Protein AF-A0A7Y5E5P9-F1 (afdb_monomer)

Secondary structure (DSSP, 8-state):
--------PPP-GGGSSSPPPPPSSEEEEEEEEEEE-HHHHHHHHH-B---STT--EEEEEETTEEEEEETTT--EEEEEEEEE-TTS-EEEEEEEEE--TTT-----HHHHHHHHHHHHIIIIIS-------HHHHHHHHHHSTTBTTSHHHHHHHHHHHHHHHHHHHHTTTS-STTPPPHHHHHHHHHHHHHHHTT--TT-B--GGGSSIIIIIHHHHHHTT--TTTSTT--HHHHHHHHHHHHHHHHHHHHHTTTTTT-HHHHHHHHHHHHHHHHHHHTSHHHHH-TT--HHHHT-

Solvent-accessible surface area (backbone atoms only — not comparable to full-atom values): 16703 Å² total; per-residue (Å²): 134,81,86,72,81,73,77,78,75,54,35,49,84,83,79,58,70,73,71,44,73,76,52,92,45,48,46,80,43,80,43,78,80,44,80,44,56,69,67,39,49,57,36,38,49,30,28,35,81,58,89,53,85,88,42,56,47,31,29,29,38,61,94,50,34,39,39,38,21,33,53,89,72,13,44,36,44,39,40,34,38,44,46,75,44,99,85,66,42,36,37,37,48,34,33,44,32,39,50,39,71,94,79,34,84,66,86,52,69,72,58,50,51,55,50,51,52,52,49,42,49,56,62,22,50,47,86,72,71,75,89,65,54,75,63,55,55,50,50,56,49,67,69,39,72,53,18,46,78,38,68,68,45,41,46,57,66,45,42,67,39,53,49,37,48,45,32,42,60,48,32,80,80,53,97,39,88,71,48,53,54,72,63,58,40,50,53,34,42,51,54,45,28,34,46,60,55,53,70,32,90,80,47,35,62,49,77,75,46,44,33,48,87,41,45,35,50,49,45,32,59,34,53,65,50,62,63,82,80,51,69,86,53,54,47,57,58,51,43,41,54,41,52,52,45,51,53,49,51,55,53,50,46,50,75,72,49,77,27,73,89,39,68,68,43,48,52,53,51,53,50,54,54,46,54,50,51,38,31,50,76,58,48,54,31,61,75,79,42,69,84,61,26,53,65,66,74,70,106

Foldseek 3Di:
DDPDPPPLAADDPVLAPQADDADPQKDKDWADKDWDDPVLVVLLQSFADDDDPVPQWGWHDDDQWIWTAGRPNNHTAKIWGWDQDPVRIIITTMIIGHDDCVRDVDDDRVVVSVVVVVCSCPGRRDPPPPDDDPVRVVVVLVPDQLRLLDLVSLLVLCVQLLVLLLLQLCCVVDPSPSHDDPVSNLVSLQSVLCALCVNDPRHRYDPPCSFCVHLLVLLCVQLVNDCVVCVPPGSSVSSSVSSVSLSVLLNVLVVVCVQVSDSVSSVVSSVQSSSVSSCSSSVVCCVPPVPHHSVNSSD

Nearest PDB structures (foldseek):
  4fpw-assembly3_B  TM=3.978E-01  e=7.367E-01  Micromonospora echinospora
  8h3j-assembly1_A  TM=3.975E-01  e=1.331E+00  Halostachys caspica
  4fpw-assembly3_A  TM=3.534E-01  e=1.622E+00  Micromonospora echinospora
  8xv2-assembly1_A  TM=1.792E-01  e=8.671E+00  Escherichia coli

pLDDT: mean 88.3, std 13.0, range [30.92, 98.56]

Sequence (299 aa):
MTQENLELKAATPRDWHDLLEMPAKSVHIDLEPHFYDPEDVVRMKRGFIPKEMEQKWFIYCTDEYIYFHRSWTGNLIYKVYIYEGDDGEWVLTSADVNRDPEQYGGTDNAEDERIIFELIDYYLVQDHAEYQSGLETSLELALKPNYLGNPEVVSNALMPFFEAVYKKLQANFDDGSMAVTSKQVNDEIHQICEIFRGSHPGYNPVGSWNSEKELGQVIIKCFNLDPDYYADENMYCILSEGFAGVALAAKQSIGSGKTHGNIESIQQLLLQIHQFTTSVLLGTHTVTHPKITLKSLLA

Mean predicted aligned error: 14.22 Å

Structure (mmCIF, N/CA/C/O backbone):
data_AF-A0A7Y5E5P9-F1
#
_entry.id   AF-A0A7Y5E5P9-F1
#
loop_
_atom_site.group_PDB
_atom_site.id
_atom_site.type_symbol
_atom_site.label_atom_id
_atom_site.label_alt_id
_atom_site.label_comp_id
_atom_site.label_asym_id
_atom_site.label_entity_id
_atom_site.label_seq_id
_atom_site.pdbx_PDB_ins_code
_atom_site.Cartn_x
_atom_site.Cartn_y
_atom_site.Cartn_z
_atom_site.occupancy
_atom_site.B_iso_or_equiv
_atom_site.auth_seq_id
_atom_site.auth_comp_id
_atom_site.auth_asym_id
_atom_site.auth_atom_id
_atom_site.pdbx_PDB_model_num
ATOM 1 N N . MET A 1 1 ? 31.436 14.198 9.558 1.00 33.19 1 MET A N 1
ATOM 2 C CA . MET A 1 1 ? 31.755 13.119 8.606 1.00 33.19 1 MET A CA 1
ATOM 3 C C . MET A 1 1 ? 31.246 13.593 7.270 1.00 33.19 1 MET A C 1
ATOM 5 O O . MET A 1 1 ? 30.063 13.869 7.144 1.00 33.19 1 MET A O 1
ATOM 9 N N . THR A 1 2 ? 32.189 13.910 6.397 1.00 30.92 2 THR A N 1
ATOM 10 C CA . THR A 1 2 ? 32.010 14.581 5.111 1.00 30.92 2 THR A CA 1
ATOM 11 C C . THR A 1 2 ? 31.129 13.744 4.19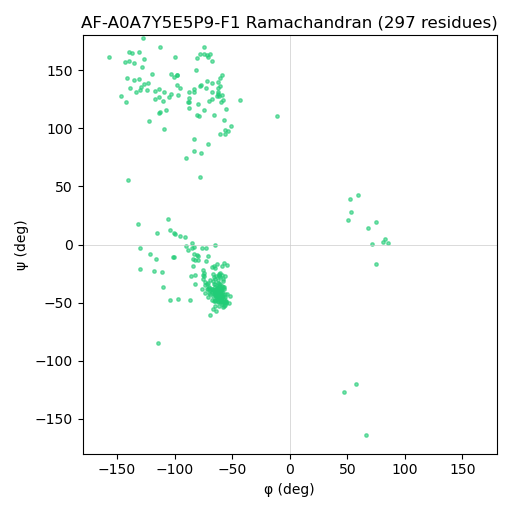3 1.00 30.92 2 THR A C 1
ATOM 13 O O . THR A 1 2 ? 31.407 12.565 4.008 1.00 30.92 2 THR A O 1
ATOM 16 N N . GLN A 1 3 ? 30.081 14.370 3.646 1.00 32.72 3 GLN A N 1
ATOM 17 C CA . GLN A 1 3 ? 29.411 13.926 2.426 1.00 32.72 3 GLN A CA 1
ATOM 18 C C . GLN A 1 3 ? 30.480 13.844 1.341 1.00 32.72 3 GLN A C 1
ATOM 20 O O . GLN A 1 3 ? 30.921 14.854 0.795 1.00 32.72 3 GLN A O 1
ATOM 25 N N . GLU A 1 4 ? 30.971 12.636 1.120 1.00 36.28 4 GLU A N 1
ATOM 26 C CA . GLU A 1 4 ? 31.715 12.296 -0.073 1.00 36.28 4 GLU A CA 1
ATOM 27 C C . GLU A 1 4 ? 30.704 12.422 -1.215 1.00 36.28 4 GLU A C 1
ATOM 29 O O . GLU A 1 4 ? 29.712 11.696 -1.256 1.00 36.28 4 GLU A O 1
ATOM 34 N N . ASN A 1 5 ? 30.893 13.428 -2.073 1.00 33.97 5 ASN A N 1
ATOM 35 C CA . ASN A 1 5 ? 30.280 13.458 -3.393 1.00 33.97 5 ASN A CA 1
ATOM 36 C C . ASN A 1 5 ? 30.655 12.133 -4.066 1.00 33.97 5 ASN A C 1
ATOM 38 O O . ASN A 1 5 ? 31.759 12.007 -4.596 1.00 33.97 5 ASN A O 1
ATOM 42 N N . LEU A 1 6 ? 29.762 11.142 -4.023 1.00 37.31 6 LEU A N 1
ATOM 43 C CA . LEU A 1 6 ? 29.748 10.103 -5.037 1.00 37.31 6 LEU A CA 1
ATOM 44 C C . LEU A 1 6 ? 29.484 10.839 -6.349 1.00 37.31 6 LEU A C 1
ATOM 46 O O . LEU A 1 6 ? 28.345 11.155 -6.687 1.00 37.31 6 LEU A O 1
ATOM 50 N N . GLU A 1 7 ? 30.548 11.167 -7.076 1.00 37.69 7 GLU A N 1
ATOM 51 C CA . GLU A 1 7 ? 30.453 11.331 -8.518 1.00 37.69 7 GLU A CA 1
ATOM 52 C C . GLU A 1 7 ? 29.890 10.008 -9.052 1.00 37.69 7 GLU A C 1
ATOM 54 O O . GLU A 1 7 ? 30.604 9.015 -9.191 1.00 37.69 7 GLU A O 1
ATOM 59 N N . LEU A 1 8 ? 28.568 9.959 -9.233 1.00 53.69 8 LEU A N 1
ATOM 60 C CA . LEU A 1 8 ? 27.859 8.818 -9.796 1.00 53.69 8 LEU A CA 1
ATOM 61 C C . LEU A 1 8 ? 28.455 8.540 -11.183 1.00 53.69 8 LEU A C 1
ATOM 63 O O . LEU A 1 8 ? 28.285 9.317 -12.122 1.00 53.69 8 LEU A O 1
ATOM 67 N N . LYS A 1 9 ? 29.226 7.454 -11.272 1.00 71.44 9 LYS A N 1
ATOM 68 C CA . LYS A 1 9 ? 29.970 7.032 -12.461 1.00 71.44 9 LYS A CA 1
ATOM 69 C C . LYS A 1 9 ? 28.999 6.730 -13.610 1.00 71.44 9 LYS A C 1
ATOM 71 O O . LYS A 1 9 ? 28.072 5.947 -13.430 1.00 71.44 9 LYS A O 1
ATOM 76 N N . ALA A 1 10 ? 29.246 7.300 -14.790 1.00 85.75 10 ALA A N 1
ATOM 77 C CA . ALA A 1 10 ? 28.507 6.959 -16.005 1.00 85.75 10 ALA A CA 1
ATOM 78 C C . ALA A 1 10 ? 28.714 5.485 -16.394 1.00 85.75 10 ALA A C 1
ATOM 80 O O . ALA A 1 10 ? 29.832 4.966 -16.296 1.00 85.75 10 ALA A O 1
ATOM 81 N N . ALA A 1 11 ? 27.648 4.828 -16.850 1.00 90.94 11 ALA A N 1
ATOM 82 C CA . ALA A 1 11 ? 27.692 3.477 -17.383 1.00 90.94 11 ALA A CA 1
ATOM 83 C C . ALA A 1 11 ? 28.578 3.426 -18.633 1.00 90.94 11 ALA A C 1
ATOM 85 O O . ALA A 1 11 ? 28.488 4.266 -19.528 1.00 90.94 11 ALA A O 1
ATOM 86 N N . THR A 1 12 ? 29.430 2.412 -18.701 1.00 92.56 12 THR A N 1
ATOM 87 C CA . THR A 1 12 ? 30.338 2.158 -19.819 1.00 92.56 12 THR A CA 1
ATOM 88 C C . THR A 1 12 ? 30.157 0.726 -20.318 1.00 92.56 12 THR A C 1
ATOM 90 O O . THR A 1 12 ? 29.744 -0.135 -19.541 1.00 92.56 12 THR A O 1
ATOM 93 N N . PRO A 1 13 ? 30.571 0.398 -21.557 1.00 92.12 13 PRO A N 1
ATOM 94 C CA . PRO A 1 13 ? 30.524 -0.977 -22.066 1.00 92.12 13 PRO A CA 1
ATOM 95 C C . PRO A 1 13 ? 31.232 -2.019 -21.184 1.00 92.12 13 PRO A C 1
ATOM 97 O O . PRO A 1 13 ? 31.024 -3.212 -21.348 1.00 92.12 13 PRO A O 1
ATOM 100 N N . ARG A 1 14 ? 32.111 -1.587 -20.269 1.00 92.19 14 ARG A N 1
ATOM 101 C CA . ARG A 1 14 ? 32.844 -2.470 -19.350 1.00 92.19 14 ARG A CA 1
ATOM 102 C C . ARG A 1 14 ? 32.053 -2.838 -18.099 1.00 92.19 14 ARG A C 1
ATOM 104 O O . ARG A 1 14 ? 32.493 -3.711 -17.359 1.00 92.19 14 ARG A O 1
ATOM 111 N N . ASP A 1 15 ? 30.945 -2.151 -17.839 1.00 92.12 15 ASP A N 1
ATOM 112 C CA . ASP A 1 15 ? 30.116 -2.376 -16.657 1.00 92.12 15 ASP A CA 1
ATOM 113 C C . ASP A 1 15 ? 29.094 -3.510 -16.868 1.00 92.12 15 ASP A C 1
ATOM 115 O O . ASP A 1 15 ? 28.393 -3.876 -15.928 1.00 92.12 15 ASP A O 1
ATOM 119 N N . TRP A 1 16 ? 29.034 -4.104 -18.068 1.00 94.50 16 TRP A N 1
ATOM 120 C CA . TRP A 1 16 ? 28.181 -5.251 -18.378 1.00 94.50 16 TRP A CA 1
ATOM 121 C C . TRP A 1 16 ? 28.929 -6.327 -19.174 1.00 94.50 16 TRP A C 1
ATOM 123 O O . TRP A 1 16 ? 29.932 -6.050 -19.831 1.00 94.50 16 TRP A O 1
ATOM 133 N N . HIS A 1 17 ? 28.464 -7.573 -19.091 1.00 91.06 17 HIS A N 1
ATOM 134 C CA . HIS A 1 17 ? 29.092 -8.726 -19.741 1.00 91.06 17 HIS A CA 1
ATOM 135 C C . HIS A 1 17 ? 28.386 -9.100 -21.055 1.00 91.06 17 HIS A C 1
ATOM 137 O O . HIS A 1 17 ? 27.246 -8.709 -21.296 1.00 91.06 17 HIS A O 1
ATOM 143 N N . ASP A 1 18 ? 29.085 -9.866 -21.900 1.00 93.75 18 ASP A N 1
ATOM 144 C CA . ASP A 1 18 ? 28.559 -10.513 -23.115 1.00 93.75 18 ASP A CA 1
ATOM 145 C C . ASP A 1 18 ? 27.842 -9.589 -24.116 1.00 93.75 18 ASP A C 1
ATOM 147 O O . ASP A 1 18 ? 26.974 -10.028 -24.867 1.00 93.75 18 ASP A O 1
ATOM 151 N N . LEU A 1 19 ? 28.208 -8.305 -24.154 1.00 96.25 19 LEU A N 1
ATOM 152 C CA . LEU A 1 19 ? 27.626 -7.344 -25.090 1.00 96.25 19 LEU A CA 1
ATOM 153 C C . LEU A 1 19 ? 27.933 -7.735 -26.539 1.00 96.25 19 LEU A C 1
ATOM 155 O O . LEU A 1 19 ? 29.091 -7.929 -26.913 1.00 96.25 19 LEU A O 1
ATOM 159 N N . LEU A 1 20 ? 26.884 -7.812 -27.357 1.00 96.38 20 LEU A N 1
ATOM 160 C CA . LEU A 1 20 ? 26.977 -8.104 -28.782 1.00 96.38 20 LEU A CA 1
ATOM 161 C C . LEU A 1 20 ? 26.867 -6.823 -29.605 1.00 96.38 20 LEU A C 1
ATOM 163 O O . LEU A 1 20 ? 26.102 -5.920 -29.275 1.00 96.38 20 LEU A O 1
ATOM 167 N N . GLU A 1 21 ? 27.602 -6.767 -30.709 1.00 96.25 21 GLU A N 1
ATOM 168 C CA . GLU A 1 21 ? 27.484 -5.677 -31.675 1.00 96.25 21 GLU A CA 1
ATOM 169 C C . GLU A 1 21 ? 26.140 -5.722 -32.418 1.00 96.25 21 GLU A C 1
ATOM 171 O O . GLU A 1 21 ? 25.442 -6.740 -32.435 1.00 96.25 21 GLU A O 1
ATOM 176 N N . MET A 1 22 ? 25.787 -4.607 -33.065 1.00 97.00 22 MET A N 1
ATOM 177 C CA . MET A 1 22 ? 24.606 -4.537 -33.927 1.00 97.00 22 MET A CA 1
ATOM 178 C C . MET A 1 22 ? 24.732 -5.600 -35.032 1.00 97.00 22 MET A C 1
ATOM 180 O O . MET A 1 22 ? 25.734 -5.595 -35.756 1.00 97.00 22 MET A O 1
ATOM 184 N N . PRO A 1 23 ? 23.758 -6.513 -35.200 1.00 96.38 23 PRO A N 1
ATOM 185 C CA . PRO A 1 23 ? 23.856 -7.538 -36.227 1.00 96.38 23 PRO A CA 1
ATOM 186 C C . PRO A 1 23 ? 23.784 -6.936 -37.633 1.00 96.38 23 PRO A C 1
ATOM 188 O O . PRO A 1 23 ? 23.198 -5.878 -37.861 1.00 96.38 23 PRO A O 1
ATOM 191 N N . ALA A 1 24 ? 24.306 -7.677 -38.615 1.00 95.69 24 ALA A N 1
ATOM 192 C CA . ALA A 1 24 ? 24.191 -7.312 -40.030 1.00 95.69 24 ALA A CA 1
ATOM 193 C C . ALA A 1 24 ? 22.729 -7.253 -40.515 1.00 95.69 24 ALA A C 1
ATOM 195 O O . ALA A 1 24 ? 22.417 -6.546 -41.470 1.00 95.69 24 ALA A O 1
ATOM 196 N N . LYS A 1 25 ? 21.831 -8.005 -39.865 1.00 96.31 25 LYS A N 1
ATOM 197 C CA . LYS A 1 25 ? 20.382 -7.867 -40.031 1.00 96.31 25 LYS A CA 1
ATOM 198 C C . LYS A 1 25 ? 19.897 -6.733 -39.129 1.00 96.31 25 LYS A C 1
ATOM 200 O O . LYS A 1 25 ? 19.398 -6.979 -38.036 1.00 96.31 25 LYS A O 1
ATOM 205 N N . SER A 1 26 ? 20.061 -5.504 -39.583 1.00 96.75 26 SER A N 1
ATOM 206 C CA . SER A 1 26 ? 19.559 -4.305 -38.918 1.00 96.75 26 SER A CA 1
ATOM 207 C C . SER A 1 26 ? 18.946 -3.362 -39.946 1.00 96.75 26 SER A C 1
ATOM 209 O O . SER A 1 26 ? 19.116 -3.537 -41.157 1.00 96.75 26 SER A O 1
ATOM 211 N N . VAL A 1 27 ? 18.173 -2.394 -39.468 1.00 97.56 27 VAL A N 1
ATOM 212 C CA . VAL A 1 27 ? 17.602 -1.336 -40.299 1.00 97.56 27 VAL A CA 1
ATOM 213 C C . VAL A 1 27 ? 17.866 0.011 -39.649 1.00 97.56 27 VAL A C 1
ATOM 215 O O . VAL A 1 27 ? 17.805 0.130 -38.430 1.00 97.56 27 VAL A O 1
ATOM 218 N N . HIS A 1 28 ? 18.147 1.011 -40.473 1.00 97.69 28 HIS A N 1
ATOM 219 C CA . HIS A 1 28 ? 18.197 2.398 -40.043 1.00 97.69 28 HIS A CA 1
ATOM 220 C C . HIS A 1 28 ? 16.797 3.001 -40.149 1.00 97.69 28 HIS A C 1
ATOM 222 O O . HIS A 1 28 ? 16.142 2.837 -41.185 1.00 97.69 28 HIS A O 1
ATOM 228 N N . ILE A 1 29 ? 16.342 3.673 -39.097 1.00 97.06 29 ILE A N 1
ATOM 229 C CA . ILE A 1 29 ? 15.071 4.397 -39.083 1.00 97.06 29 ILE A CA 1
ATOM 230 C C . ILE A 1 29 ? 15.318 5.859 -38.727 1.00 97.06 29 ILE A C 1
ATOM 232 O O . ILE A 1 29 ? 16.117 6.161 -37.839 1.00 97.06 29 ILE A O 1
ATOM 236 N N . ASP A 1 30 ? 14.614 6.746 -39.422 1.00 95.69 30 ASP A N 1
ATOM 237 C CA . ASP A 1 30 ? 14.503 8.147 -39.035 1.00 95.69 30 ASP A CA 1
ATOM 238 C C . ASP A 1 30 ? 13.500 8.246 -37.880 1.00 95.69 30 ASP A C 1
ATOM 240 O O . ASP A 1 30 ? 12.462 7.582 -37.912 1.00 95.69 30 ASP A O 1
ATOM 244 N N . LEU A 1 31 ? 13.822 9.053 -36.872 1.00 92.38 31 LEU A N 1
ATOM 245 C CA . LEU A 1 31 ? 12.930 9.347 -35.752 1.00 92.38 31 LEU A CA 1
ATOM 246 C C . LEU A 1 31 ? 12.327 10.738 -35.946 1.00 92.38 31 LEU A C 1
ATOM 248 O O . LEU A 1 31 ? 12.995 11.646 -36.457 1.00 92.38 31 LEU A O 1
ATOM 252 N N . GLU A 1 32 ? 11.088 10.935 -35.505 1.00 88.81 32 GLU A N 1
ATOM 253 C CA . GLU A 1 32 ? 10.563 12.279 -35.322 1.00 88.81 32 GLU A CA 1
ATOM 254 C C . GLU A 1 32 ? 11.463 13.031 -34.324 1.00 88.81 32 GLU A C 1
ATOM 256 O O . GLU A 1 32 ? 11.754 12.505 -33.245 1.00 88.81 32 GLU A O 1
ATOM 261 N N . PRO A 1 33 ? 11.935 14.248 -34.665 1.00 82.50 33 PRO A N 1
ATOM 262 C CA . PRO A 1 33 ? 12.811 15.005 -33.784 1.00 82.50 33 PRO A CA 1
ATOM 263 C C . PRO A 1 33 ? 12.184 15.193 -32.403 1.00 82.50 33 PRO A C 1
ATOM 265 O O . PRO A 1 33 ? 11.153 15.854 -32.261 1.00 82.50 33 PRO A O 1
ATOM 268 N N . HIS A 1 34 ? 12.836 14.627 -31.391 1.00 83.38 34 HIS A N 1
ATOM 269 C CA . HIS A 1 34 ? 12.448 14.772 -29.995 1.00 83.38 34 HIS A CA 1
ATOM 270 C C . HIS A 1 34 ? 13.519 15.553 -29.246 1.00 83.38 34 HIS A C 1
ATOM 272 O O . HIS A 1 34 ? 14.713 15.276 -29.393 1.00 83.38 34 HIS A O 1
ATOM 278 N N . PHE A 1 35 ? 13.076 16.529 -28.459 1.00 83.38 35 PHE A N 1
ATOM 279 C CA . PHE A 1 35 ? 13.937 17.499 -27.795 1.00 83.38 35 PHE A CA 1
ATOM 280 C C . PHE A 1 35 ? 13.950 17.231 -26.296 1.00 83.38 35 PHE A C 1
ATOM 282 O O . PHE A 1 35 ? 12.890 17.112 -25.682 1.00 83.38 35 PHE A O 1
ATOM 289 N N . TYR A 1 36 ? 15.148 17.178 -25.722 1.00 83.00 36 TYR A N 1
ATOM 290 C CA . TYR A 1 36 ? 15.354 17.025 -24.285 1.00 83.00 36 TYR A CA 1
ATOM 291 C C . TYR A 1 36 ? 16.114 18.219 -23.722 1.00 83.00 36 TYR A C 1
ATOM 293 O O . TYR A 1 36 ? 16.973 18.804 -24.394 1.00 83.00 36 TYR A O 1
ATOM 301 N N . ASP A 1 37 ? 15.798 18.577 -22.479 1.00 79.88 37 ASP A N 1
ATOM 302 C CA . ASP A 1 37 ? 16.487 19.663 -21.799 1.00 79.88 37 ASP A CA 1
ATOM 303 C C . ASP A 1 37 ? 17.908 19.245 -21.350 1.00 79.88 37 ASP A C 1
ATOM 305 O O . ASP A 1 37 ? 18.256 18.057 -21.324 1.00 79.88 37 ASP A O 1
ATOM 309 N N . PRO A 1 38 ? 18.782 20.206 -21.001 1.00 76.81 38 PRO A N 1
ATOM 310 C CA . PRO A 1 38 ? 20.148 19.885 -20.596 1.00 76.81 38 PRO A CA 1
ATOM 311 C C . PRO A 1 38 ? 20.264 18.988 -19.351 1.00 76.81 38 PRO A C 1
ATOM 313 O O . PRO A 1 38 ? 21.264 18.277 -19.215 1.00 76.81 38 PRO A O 1
ATOM 316 N N . GLU A 1 39 ? 19.295 19.010 -18.429 1.00 79.25 39 GLU A N 1
ATOM 317 C CA . GLU A 1 39 ? 19.328 18.169 -17.225 1.00 79.25 39 GLU A CA 1
ATOM 318 C C . GLU A 1 39 ? 19.028 16.710 -17.568 1.00 79.25 39 GLU A C 1
ATOM 320 O O . GLU A 1 39 ? 19.723 15.805 -17.091 1.00 79.25 39 GLU A O 1
ATOM 325 N N . ASP A 1 40 ? 18.059 16.488 -18.448 1.00 83.06 40 ASP A N 1
ATOM 326 C CA . ASP A 1 40 ? 17.711 15.173 -18.972 1.00 83.06 40 ASP A CA 1
ATOM 327 C C . ASP A 1 40 ? 18.894 14.552 -19.715 1.00 83.06 40 ASP A C 1
ATOM 329 O O . ASP A 1 40 ? 19.234 13.391 -19.498 1.00 83.06 40 ASP A O 1
ATOM 333 N N . VAL A 1 41 ? 19.627 15.348 -20.493 1.00 80.25 41 VAL A N 1
ATOM 334 C CA . VAL A 1 41 ? 20.835 14.897 -21.203 1.00 80.25 41 VAL A CA 1
ATOM 335 C C . VAL A 1 41 ? 21.946 14.489 -20.240 1.00 80.25 41 VAL A C 1
ATOM 337 O O . VAL A 1 41 ? 22.652 13.503 -20.479 1.00 80.25 41 VAL A O 1
ATOM 340 N N . VAL A 1 42 ? 22.118 15.212 -19.128 1.00 82.25 42 VAL A N 1
ATOM 341 C CA . VAL A 1 42 ? 23.068 14.807 -18.082 1.00 82.25 42 VAL A CA 1
ATOM 342 C C . VAL A 1 42 ? 22.687 13.440 -17.520 1.00 82.25 42 VAL A C 1
ATOM 344 O O . VAL A 1 42 ? 23.581 12.623 -17.290 1.00 82.25 42 VAL A O 1
ATOM 347 N N . ARG A 1 43 ? 21.393 13.158 -17.326 1.00 83.75 43 ARG A N 1
ATOM 348 C CA . ARG A 1 43 ? 20.923 11.842 -16.871 1.00 83.75 43 ARG A CA 1
ATOM 349 C C . ARG A 1 43 ? 21.084 10.770 -17.957 1.00 83.75 43 ARG A C 1
ATOM 351 O O . ARG A 1 43 ? 21.635 9.713 -17.659 1.00 83.75 43 ARG A O 1
ATOM 358 N N . MET A 1 44 ? 20.783 11.065 -19.223 1.00 86.56 44 MET A N 1
ATOM 359 C CA . MET A 1 44 ? 21.037 10.156 -20.353 1.00 86.56 44 MET A CA 1
ATOM 360 C C . MET A 1 44 ? 22.500 9.744 -20.463 1.00 86.56 44 MET A C 1
ATOM 362 O O . MET A 1 44 ? 22.803 8.562 -20.639 1.00 86.56 44 MET A O 1
ATOM 366 N N . LYS A 1 45 ? 23.424 10.693 -20.279 1.00 87.44 45 LYS A N 1
ATOM 367 C CA . LYS A 1 45 ? 24.867 10.421 -20.292 1.00 87.44 45 LYS A CA 1
ATOM 368 C C . LYS A 1 45 ? 25.325 9.531 -19.132 1.00 87.44 45 LYS A C 1
ATOM 370 O O . LYS A 1 45 ? 26.396 8.937 -19.232 1.00 87.44 45 LYS A O 1
ATOM 375 N N . ARG A 1 46 ? 24.538 9.389 -18.056 1.00 88.12 46 ARG A N 1
ATOM 376 C CA . ARG A 1 46 ? 24.821 8.422 -16.978 1.00 88.12 46 ARG A CA 1
ATOM 377 C C . ARG A 1 46 ? 24.494 6.986 -17.388 1.00 88.12 46 ARG A C 1
ATOM 379 O O . ARG A 1 46 ? 25.132 6.077 -16.864 1.00 88.12 46 ARG A O 1
ATOM 386 N N . GLY A 1 47 ? 23.566 6.777 -18.322 1.00 91.00 47 GLY A N 1
ATOM 387 C CA . GLY A 1 47 ? 23.096 5.448 -18.715 1.00 91.00 47 GLY A CA 1
ATOM 388 C C . GLY A 1 47 ? 22.339 4.720 -17.597 1.00 91.00 47 GLY A C 1
ATOM 389 O O . GLY A 1 47 ? 21.928 5.316 -16.604 1.00 91.00 47 GLY A O 1
ATOM 390 N N . PHE A 1 48 ? 22.166 3.409 -17.753 1.00 91.88 48 PHE A N 1
ATOM 391 C CA . PHE A 1 48 ? 21.453 2.545 -16.817 1.00 91.88 48 PHE A CA 1
ATOM 392 C C . PHE A 1 48 ? 22.137 1.175 -16.694 1.00 91.88 48 PHE A C 1
ATOM 394 O O . PHE A 1 48 ? 22.286 0.448 -17.680 1.00 91.88 48 PHE A O 1
ATOM 401 N N . ILE A 1 49 ? 22.522 0.806 -15.467 1.00 91.56 49 ILE A N 1
ATOM 402 C CA . ILE A 1 49 ? 23.108 -0.501 -15.139 1.00 91.56 49 ILE A CA 1
ATOM 403 C C . ILE A 1 49 ? 22.068 -1.325 -14.368 1.00 91.56 49 ILE A C 1
ATOM 405 O O . ILE A 1 49 ? 21.706 -0.934 -13.254 1.00 91.56 49 ILE A O 1
ATOM 409 N N . PRO A 1 50 ? 21.595 -2.459 -14.910 1.00 89.12 50 PRO A N 1
ATOM 410 C CA . PRO A 1 50 ? 20.610 -3.280 -14.229 1.00 89.12 50 PRO A CA 1
ATOM 411 C C . PRO A 1 50 ? 21.226 -4.010 -13.021 1.00 89.12 50 PRO A C 1
ATOM 413 O O . PRO A 1 50 ? 22.355 -4.492 -13.065 1.00 89.12 50 PRO A O 1
ATOM 416 N N . LYS A 1 51 ? 20.468 -4.099 -11.927 1.00 82.25 51 LYS A N 1
ATOM 417 C CA . LYS A 1 51 ? 20.829 -4.722 -10.643 1.00 82.25 51 LYS A CA 1
ATOM 418 C C . LYS A 1 51 ? 20.052 -6.010 -10.357 1.00 82.25 51 LYS A C 1
ATOM 420 O O . LYS A 1 51 ? 20.526 -6.844 -9.592 1.00 82.25 51 LYS A O 1
ATOM 425 N N . GLU A 1 52 ? 18.875 -6.178 -10.958 1.00 78.75 52 GLU A N 1
ATOM 426 C CA . GLU A 1 52 ? 17.984 -7.326 -10.740 1.00 78.75 52 GLU A CA 1
ATOM 427 C C . GLU A 1 52 ? 17.516 -7.945 -12.061 1.00 78.75 52 GLU A C 1
ATOM 429 O O . GLU A 1 52 ? 17.661 -7.360 -13.137 1.00 78.75 52 GLU A O 1
ATOM 434 N N . MET A 1 53 ? 16.947 -9.152 -11.983 1.00 73.50 53 MET A N 1
ATOM 435 C CA . MET A 1 53 ? 16.544 -9.916 -13.164 1.00 73.50 53 MET A CA 1
ATOM 436 C C . MET A 1 53 ? 15.453 -9.182 -13.959 1.00 73.50 53 MET A C 1
ATOM 438 O O . MET A 1 53 ? 15.491 -9.150 -15.185 1.00 73.50 53 MET A O 1
ATOM 442 N N . GLU A 1 54 ? 14.519 -8.520 -13.290 1.00 80.00 54 GLU A N 1
ATOM 443 C CA . GLU A 1 54 ? 13.389 -7.803 -13.883 1.00 80.00 54 GLU A CA 1
ATOM 444 C C . GLU A 1 54 ? 13.829 -6.597 -14.732 1.00 80.00 54 GLU A C 1
ATOM 446 O O . GLU A 1 54 ? 13.090 -6.151 -15.619 1.00 80.00 54 GLU A O 1
ATOM 451 N N . GLN A 1 55 ? 15.047 -6.096 -14.507 1.00 84.75 55 GLN A N 1
ATOM 452 C CA . GLN A 1 55 ? 15.628 -4.983 -15.245 1.00 84.75 55 GLN A CA 1
ATOM 453 C C . GLN A 1 55 ? 16.241 -5.489 -16.552 1.00 84.75 55 GLN A C 1
ATOM 455 O O . GLN A 1 55 ? 17.393 -5.906 -16.661 1.00 84.75 55 GLN A O 1
ATOM 460 N N . LYS A 1 56 ? 15.397 -5.464 -17.577 1.00 92.62 56 LYS A N 1
ATOM 461 C CA . LYS A 1 56 ? 15.613 -6.070 -18.893 1.00 92.62 56 LYS A CA 1
ATOM 462 C C . LYS A 1 56 ? 16.663 -5.386 -19.776 1.00 92.62 56 LYS A C 1
ATOM 464 O O . LYS A 1 56 ? 16.998 -5.938 -20.827 1.00 92.62 56 LYS A O 1
ATOM 469 N N . TRP A 1 57 ? 17.136 -4.206 -19.388 1.00 95.12 57 TRP A N 1
ATOM 470 C CA . TRP A 1 57 ? 17.955 -3.335 -20.223 1.00 95.12 57 TRP A CA 1
ATOM 471 C C . TRP A 1 57 ? 19.247 -2.947 -19.522 1.00 95.12 57 TRP A C 1
ATOM 473 O O . TRP A 1 57 ? 19.239 -2.630 -18.339 1.00 95.12 57 TRP A O 1
ATOM 483 N N . PHE A 1 58 ? 20.338 -2.960 -20.275 1.00 95.62 58 PHE A N 1
ATOM 484 C CA . PHE A 1 58 ? 21.583 -2.279 -19.956 1.00 95.62 58 PHE A CA 1
ATOM 485 C C . PHE A 1 58 ? 21.772 -1.172 -20.989 1.00 95.62 58 PHE A C 1
ATOM 487 O O . PHE A 1 58 ? 21.679 -1.435 -22.192 1.00 95.62 58 PHE A O 1
ATOM 494 N N . ILE A 1 59 ? 21.977 0.058 -20.521 1.00 96.06 59 ILE A N 1
ATOM 495 C CA . ILE A 1 59 ? 22.011 1.244 -21.372 1.00 96.06 59 ILE A CA 1
ATOM 496 C C . ILE A 1 59 ? 23.260 2.051 -21.057 1.00 96.06 59 ILE A C 1
ATOM 498 O O . ILE A 1 59 ? 23.562 2.319 -19.896 1.00 96.06 59 ILE A O 1
ATOM 502 N N . TYR A 1 60 ? 23.981 2.473 -22.084 1.00 94.75 60 TYR A N 1
ATOM 503 C CA . TYR A 1 60 ? 25.114 3.375 -21.919 1.00 94.75 60 TYR A CA 1
ATOM 504 C C . TYR A 1 60 ? 25.182 4.374 -23.070 1.00 94.75 60 TYR A C 1
ATOM 506 O O . TYR A 1 60 ? 24.668 4.123 -24.161 1.00 94.75 60 TYR A O 1
ATOM 514 N N . CYS A 1 61 ? 25.841 5.502 -22.817 1.00 91.56 61 CYS A N 1
ATOM 515 C CA . CYS A 1 61 ? 26.064 6.553 -23.799 1.00 91.56 61 CYS A CA 1
ATOM 516 C C . CYS A 1 61 ? 27.568 6.704 -24.041 1.00 91.56 61 CYS A C 1
ATOM 518 O O . CYS A 1 61 ? 28.333 6.916 -23.099 1.00 91.56 61 CYS A O 1
ATOM 520 N N . THR A 1 62 ? 28.003 6.606 -25.296 1.00 87.69 62 THR A N 1
ATOM 521 C CA . THR A 1 62 ? 29.390 6.884 -25.703 1.00 87.69 62 THR A CA 1
ATOM 522 C C . THR A 1 62 ? 29.374 7.648 -27.014 1.00 87.69 62 THR A C 1
ATOM 524 O O . THR A 1 62 ? 28.674 7.243 -27.945 1.00 87.69 62 THR A O 1
ATOM 527 N N . ASP A 1 63 ? 30.184 8.701 -27.098 1.00 82.75 63 ASP A N 1
ATOM 528 C CA . ASP A 1 63 ? 30.227 9.613 -28.242 1.00 82.75 63 ASP A CA 1
ATOM 529 C C . ASP A 1 63 ? 28.840 10.234 -28.508 1.00 82.75 63 ASP A C 1
ATOM 531 O O . ASP A 1 63 ? 28.279 10.880 -27.624 1.00 82.75 63 ASP A O 1
ATOM 535 N N . GLU A 1 64 ? 28.285 10.015 -29.699 1.00 88.81 64 GLU A N 1
ATOM 536 C CA . GLU A 1 64 ? 27.001 10.552 -30.177 1.00 88.81 64 GLU A CA 1
ATOM 537 C C . GLU A 1 64 ? 25.899 9.473 -30.201 1.00 88.81 64 GLU A C 1
ATOM 539 O O . GLU A 1 64 ? 24.935 9.565 -30.958 1.00 88.81 64 GLU A O 1
ATOM 544 N N . TYR A 1 65 ? 26.055 8.398 -29.414 1.00 93.38 65 TYR A N 1
ATOM 545 C CA . TYR A 1 65 ? 25.130 7.265 -29.437 1.00 93.38 65 TYR A CA 1
ATOM 546 C C . TYR A 1 65 ? 24.735 6.762 -28.050 1.00 93.38 65 TYR A C 1
ATOM 548 O O . TYR A 1 65 ? 25.574 6.610 -27.155 1.00 93.38 65 TYR A O 1
ATOM 556 N N . ILE A 1 66 ? 23.460 6.390 -27.935 1.00 95.31 66 ILE A N 1
ATOM 557 C CA . ILE A 1 66 ? 22.890 5.651 -26.808 1.00 95.31 66 ILE A CA 1
ATOM 558 C C . ILE A 1 66 ? 22.654 4.202 -27.246 1.00 95.31 66 ILE A C 1
ATOM 560 O O . ILE A 1 66 ? 22.009 3.941 -28.262 1.00 95.31 66 ILE A O 1
ATOM 564 N N . TYR A 1 67 ? 23.177 3.252 -26.477 1.00 97.50 67 TYR A N 1
ATOM 565 C CA . TYR A 1 67 ? 23.139 1.825 -26.790 1.00 97.50 67 TYR A CA 1
ATOM 566 C C . TYR A 1 67 ? 22.194 1.101 -25.839 1.00 97.50 67 TYR A C 1
ATOM 568 O O . TYR A 1 67 ? 22.398 1.143 -24.629 1.00 97.50 67 TYR A O 1
ATOM 576 N N . PHE A 1 68 ? 21.199 0.397 -26.378 1.00 97.75 68 PHE A N 1
ATOM 577 C CA . PHE A 1 68 ? 20.209 -0.359 -25.611 1.00 97.75 68 PHE A CA 1
ATOM 578 C C . PHE A 1 68 ? 20.434 -1.858 -25.786 1.00 97.75 68 PHE A C 1
ATOM 580 O O . PHE A 1 68 ? 19.999 -2.464 -26.772 1.00 97.75 68 PHE A O 1
ATOM 587 N N . HIS A 1 69 ? 21.085 -2.472 -24.801 1.00 97.75 69 HIS A N 1
ATOM 588 C CA . HIS A 1 69 ? 21.297 -3.913 -24.762 1.00 97.75 69 HIS A CA 1
ATOM 589 C C . HIS A 1 69 ? 20.265 -4.612 -23.887 1.00 97.75 69 HIS A C 1
ATOM 591 O O . HIS A 1 69 ? 19.864 -4.116 -22.834 1.00 97.75 69 HIS A O 1
ATOM 597 N N . ARG A 1 70 ? 19.887 -5.829 -24.272 1.00 95.56 70 ARG A N 1
ATOM 598 C CA . ARG A 1 70 ? 19.178 -6.744 -23.372 1.00 95.56 70 ARG A CA 1
ATOM 599 C C . ARG A 1 70 ? 20.131 -7.221 -22.288 1.00 95.56 70 ARG A C 1
ATOM 601 O O . ARG A 1 70 ? 21.150 -7.831 -22.596 1.00 95.56 70 ARG A O 1
ATOM 608 N N . SER A 1 71 ? 19.767 -7.013 -21.027 1.00 92.81 71 SER A N 1
ATOM 609 C CA . SER A 1 71 ? 20.637 -7.331 -19.886 1.00 92.81 71 SER A CA 1
ATOM 610 C C . SER A 1 71 ? 21.005 -8.817 -19.808 1.00 92.81 71 SER A C 1
ATOM 612 O O . SER A 1 71 ? 22.120 -9.160 -19.433 1.00 92.81 71 SER A O 1
ATOM 614 N N . TRP A 1 72 ? 20.095 -9.709 -20.208 1.00 90.50 72 TRP A N 1
ATOM 615 C CA . TRP A 1 72 ? 20.293 -11.158 -20.083 1.00 90.50 72 TRP A CA 1
ATOM 616 C C . TRP A 1 72 ? 21.047 -11.812 -21.243 1.00 90.50 72 TRP A C 1
ATOM 618 O O . TRP A 1 72 ? 21.638 -12.869 -21.050 1.00 90.50 72 TRP A O 1
ATOM 628 N N . THR A 1 73 ? 20.981 -11.246 -22.450 1.00 93.44 73 THR A N 1
ATOM 629 C CA . THR A 1 73 ? 21.579 -11.854 -23.654 1.00 93.44 73 THR A CA 1
ATOM 630 C C . THR A 1 73 ? 22.692 -11.016 -24.264 1.00 93.44 73 THR A C 1
ATOM 632 O O . THR A 1 73 ? 23.381 -11.499 -25.154 1.00 93.44 73 THR A O 1
ATOM 635 N N . GLY A 1 74 ? 22.837 -9.757 -23.846 1.00 95.38 74 GLY A N 1
ATOM 636 C CA . GLY A 1 74 ? 23.782 -8.813 -24.434 1.00 95.38 74 GLY A CA 1
ATOM 637 C C . GLY A 1 74 ? 23.400 -8.324 -25.835 1.00 95.38 74 GLY A C 1
ATOM 638 O O . GLY A 1 74 ? 24.125 -7.504 -26.395 1.00 95.38 74 GLY A O 1
ATOM 639 N N . ASN A 1 75 ? 22.267 -8.763 -26.402 1.00 97.69 75 ASN A N 1
ATOM 640 C CA . ASN A 1 75 ? 21.806 -8.334 -27.728 1.00 97.69 75 ASN A CA 1
ATOM 641 C C . ASN A 1 75 ? 21.607 -6.814 -27.759 1.00 97.69 75 ASN A C 1
ATOM 643 O O . ASN A 1 75 ? 20.799 -6.294 -26.985 1.00 97.69 75 ASN A O 1
ATOM 647 N N . LEU A 1 76 ? 22.290 -6.121 -28.673 1.00 98.00 76 LEU A N 1
ATOM 648 C CA . LEU A 1 76 ? 22.022 -4.716 -28.976 1.00 98.00 76 LEU A CA 1
ATOM 649 C C . LEU A 1 76 ? 20.726 -4.620 -29.786 1.00 98.00 76 LEU A C 1
ATOM 651 O O . LEU A 1 76 ? 20.653 -5.161 -30.890 1.00 98.00 76 LEU A O 1
ATOM 655 N N . ILE A 1 77 ? 19.700 -3.978 -29.227 1.00 98.38 77 ILE A N 1
ATOM 656 C CA . ILE A 1 77 ? 18.381 -3.848 -29.869 1.00 98.38 77 ILE A CA 1
ATOM 657 C C . ILE A 1 77 ? 18.254 -2.505 -30.573 1.00 98.38 77 ILE A C 1
ATOM 659 O O . ILE A 1 77 ? 17.862 -2.470 -31.737 1.00 98.38 77 ILE A O 1
ATOM 663 N N . TYR A 1 78 ? 18.636 -1.428 -29.886 1.00 98.19 78 TYR A N 1
ATOM 664 C CA . TYR A 1 78 ? 18.593 -0.072 -30.421 1.00 98.19 78 TYR A CA 1
ATOM 665 C C . TYR A 1 78 ? 19.937 0.610 -30.223 1.00 98.19 78 TYR A C 1
ATOM 667 O O . TYR A 1 78 ? 20.520 0.555 -29.137 1.00 98.19 78 TYR A O 1
ATOM 675 N N . LYS A 1 79 ? 20.409 1.284 -31.266 1.00 97.38 79 LYS A N 1
ATOM 676 C CA . LYS A 1 79 ? 21.526 2.221 -31.201 1.00 97.38 79 LYS A CA 1
ATOM 677 C C . LYS A 1 79 ? 21.020 3.560 -31.711 1.00 97.38 79 LYS A C 1
ATOM 679 O O . LYS A 1 79 ? 20.786 3.712 -32.904 1.00 97.38 79 LYS A O 1
ATOM 684 N N . VAL A 1 80 ? 20.816 4.496 -30.797 1.00 96.38 80 VAL A N 1
ATOM 685 C CA . VAL A 1 80 ? 20.121 5.755 -31.072 1.00 96.38 80 VAL A CA 1
ATOM 686 C C . VAL A 1 80 ? 21.135 6.876 -31.204 1.00 96.38 80 VAL A C 1
ATOM 688 O O . VAL A 1 80 ? 22.011 7.006 -30.349 1.00 96.38 80 VAL A O 1
ATOM 691 N N . TYR A 1 81 ? 21.034 7.653 -32.278 1.00 93.50 81 TYR A N 1
ATOM 692 C CA . TYR A 1 81 ? 21.889 8.804 -32.527 1.00 93.50 81 TYR A CA 1
ATOM 693 C C . TYR A 1 81 ? 21.366 10.035 -31.788 1.00 93.50 81 TYR A C 1
ATOM 695 O O . TYR A 1 81 ? 20.179 10.360 -31.876 1.00 93.50 81 TYR A O 1
ATOM 703 N N . ILE A 1 82 ? 22.263 10.718 -31.083 1.00 89.31 82 ILE A N 1
ATOM 704 C CA . ILE A 1 82 ? 21.976 11.919 -30.303 1.00 89.31 82 ILE A CA 1
ATOM 705 C C . ILE A 1 82 ? 23.034 12.986 -30.600 1.00 89.31 82 ILE A C 1
ATOM 707 O O . ILE A 1 82 ? 24.234 12.712 -30.543 1.00 89.31 82 ILE A O 1
ATOM 711 N N . TYR A 1 83 ? 22.601 14.212 -30.889 1.00 84.88 83 TYR A N 1
ATOM 712 C CA . TYR A 1 83 ? 23.509 15.342 -31.101 1.00 84.88 83 TYR A CA 1
ATOM 713 C C . TYR A 1 83 ? 22.982 16.629 -30.464 1.00 84.88 83 TYR A C 1
ATOM 715 O O . TYR A 1 83 ? 21.788 16.773 -30.200 1.00 84.88 83 TYR A O 1
ATOM 723 N N . GLU A 1 84 ? 23.898 17.558 -30.205 1.00 80.38 84 GLU A N 1
ATOM 724 C CA . GLU A 1 84 ? 23.609 18.890 -29.674 1.00 80.38 84 GLU A CA 1
ATOM 725 C C . GLU A 1 84 ? 23.304 19.845 -30.834 1.00 80.38 84 GLU A C 1
ATOM 727 O O . GLU A 1 84 ? 24.148 20.051 -31.709 1.00 80.38 84 GLU A O 1
ATOM 732 N N . GLY A 1 85 ? 22.087 20.384 -30.877 1.00 70.00 85 GLY A N 1
ATOM 733 C CA . GLY A 1 85 ? 21.677 21.392 -31.850 1.00 70.00 85 GLY A CA 1
ATOM 734 C C . GLY A 1 85 ? 22.257 22.778 -31.552 1.00 70.00 85 GLY A C 1
ATOM 735 O O . GLY A 1 85 ? 22.798 23.034 -30.477 1.00 70.00 85 GLY A O 1
ATOM 736 N N . ASP A 1 86 ? 22.101 23.702 -32.504 1.00 66.06 86 ASP A N 1
ATOM 737 C CA . ASP A 1 86 ? 22.702 25.047 -32.454 1.00 66.06 86 ASP A CA 1
ATOM 738 C C . ASP A 1 86 ? 22.241 25.899 -31.249 1.00 66.06 86 ASP A C 1
ATOM 740 O O . ASP A 1 86 ? 22.974 26.786 -30.805 1.00 66.06 86 ASP A O 1
ATOM 744 N N . ASP A 1 87 ? 21.059 25.609 -30.695 1.00 63.88 87 ASP A N 1
ATOM 745 C CA . ASP A 1 87 ? 20.459 26.323 -29.559 1.00 63.88 87 ASP A CA 1
ATOM 746 C C . ASP A 1 87 ? 20.732 25.648 -28.191 1.00 63.88 87 ASP A C 1
ATOM 748 O O . ASP A 1 87 ? 20.196 26.070 -27.166 1.00 63.88 87 ASP A O 1
ATOM 752 N N . GLY A 1 88 ? 21.583 24.611 -28.149 1.00 60.56 88 GLY A N 1
ATOM 753 C CA . GLY A 1 88 ? 21.913 23.848 -26.932 1.00 60.56 88 GLY A CA 1
ATOM 754 C C . GLY A 1 88 ? 20.880 22.781 -26.545 1.00 60.56 88 GLY A C 1
ATOM 755 O O . GLY A 1 88 ? 21.034 22.108 -25.524 1.00 60.56 88 GLY A O 1
ATOM 756 N N . GLU A 1 89 ? 19.835 22.614 -27.357 1.00 65.38 89 GLU A N 1
ATOM 757 C CA . GLU A 1 89 ? 18.873 21.515 -27.258 1.00 65.38 89 GLU A CA 1
ATOM 758 C C . GLU A 1 89 ? 19.472 20.242 -27.860 1.00 65.38 89 GLU A C 1
ATOM 760 O O . GLU A 1 89 ? 20.085 20.274 -28.929 1.00 65.38 89 GLU A O 1
ATOM 765 N N . TRP A 1 90 ? 19.293 19.107 -27.187 1.00 73.94 90 TRP A N 1
ATOM 766 C CA . TRP A 1 90 ? 19.756 17.821 -27.701 1.00 73.94 90 TRP A CA 1
ATOM 767 C C . TRP A 1 90 ? 18.622 17.104 -28.422 1.00 73.94 90 TRP A C 1
ATOM 769 O O . TRP A 1 90 ? 17.501 17.034 -27.914 1.00 73.94 90 TRP A O 1
ATOM 779 N N . VAL A 1 91 ? 18.934 16.567 -29.603 1.00 81.69 91 VAL A N 1
ATOM 780 C CA . VAL A 1 91 ? 17.948 15.993 -30.521 1.00 81.69 91 VAL A CA 1
ATOM 781 C C . VAL A 1 91 ? 18.312 14.555 -30.858 1.00 81.69 91 VAL A C 1
ATOM 783 O O . VAL A 1 91 ? 19.455 14.247 -31.211 1.00 81.69 91 VAL A O 1
ATOM 786 N N . LEU A 1 92 ? 17.312 13.680 -30.786 1.00 87.88 92 LEU A N 1
ATOM 787 C CA . LEU A 1 92 ? 17.392 12.319 -31.303 1.00 87.88 92 LEU A CA 1
ATOM 788 C C . LEU A 1 92 ? 16.753 12.301 -32.682 1.00 87.88 92 LEU A C 1
ATOM 790 O O . LEU A 1 92 ? 15.644 12.798 -32.862 1.00 87.88 92 LEU A O 1
ATOM 794 N N . THR A 1 93 ? 17.472 11.769 -33.664 1.00 86.94 93 THR A N 1
ATOM 795 C CA . THR A 1 93 ? 17.071 11.904 -35.078 1.00 86.94 93 THR A CA 1
ATOM 796 C C . THR A 1 93 ? 17.056 10.606 -35.850 1.00 86.94 93 THR A C 1
ATOM 798 O O . THR A 1 93 ? 16.393 10.517 -36.878 1.00 86.94 93 THR A O 1
ATOM 801 N N . SER A 1 94 ? 17.767 9.590 -35.377 1.00 93.88 94 SER A N 1
ATOM 802 C CA . SER A 1 94 ? 17.768 8.288 -36.026 1.00 93.88 94 SER A CA 1
ATOM 803 C C . SER A 1 94 ? 18.163 7.183 -35.063 1.00 93.88 94 SER A C 1
ATOM 805 O O . SER A 1 94 ? 18.778 7.423 -34.017 1.00 93.88 94 SER A O 1
ATOM 807 N N . ALA A 1 95 ? 17.822 5.954 -35.431 1.00 97.25 95 ALA A N 1
ATOM 808 C CA . ALA A 1 95 ? 18.269 4.765 -34.732 1.00 97.25 95 ALA A CA 1
ATOM 809 C C . ALA A 1 95 ? 18.593 3.633 -35.707 1.00 97.25 95 ALA A C 1
ATOM 811 O O . ALA A 1 95 ? 17.883 3.404 -36.685 1.00 97.25 95 ALA A O 1
ATOM 812 N N . ASP A 1 96 ? 19.635 2.871 -35.385 1.00 98.06 96 ASP A N 1
ATOM 813 C CA . ASP A 1 96 ? 19.829 1.541 -35.947 1.00 98.06 96 ASP A CA 1
ATOM 814 C C . ASP A 1 96 ? 19.084 0.533 -35.062 1.00 98.06 96 ASP A C 1
ATOM 816 O O . ASP A 1 96 ? 19.292 0.476 -33.843 1.00 98.06 96 ASP A O 1
ATOM 820 N N . VAL A 1 97 ? 18.218 -0.269 -35.678 1.00 98.19 97 VAL A N 1
ATOM 821 C CA . VAL A 1 97 ? 17.353 -1.237 -35.001 1.00 98.19 97 VAL A CA 1
ATOM 822 C C . VAL A 1 97 ? 17.699 -2.654 -35.436 1.00 98.19 97 VAL A C 1
ATOM 824 O O . VAL A 1 97 ? 17.815 -2.956 -36.627 1.00 98.19 97 VAL A O 1
ATOM 827 N N . ASN A 1 98 ? 17.836 -3.546 -34.459 1.00 98.00 98 ASN A N 1
ATOM 828 C CA . ASN A 1 98 ? 18.060 -4.968 -34.683 1.00 98.00 98 ASN A CA 1
ATOM 829 C C . ASN A 1 98 ? 16.884 -5.589 -35.461 1.00 98.00 98 ASN A C 1
ATOM 831 O O . ASN A 1 98 ? 15.722 -5.313 -35.186 1.00 98.00 98 ASN A O 1
ATOM 835 N N . ARG A 1 99 ? 17.170 -6.433 -36.453 1.00 97.19 99 ARG A N 1
ATOM 836 C CA . ARG A 1 99 ? 16.178 -7.180 -37.246 1.00 97.19 99 ARG A CA 1
ATOM 837 C C . ARG A 1 99 ? 16.536 -8.657 -37.372 1.00 97.19 99 ARG A C 1
ATOM 839 O O . ARG A 1 99 ? 16.037 -9.341 -38.267 1.00 97.19 99 ARG A O 1
ATOM 846 N N . ASP A 1 100 ? 17.413 -9.167 -36.511 1.00 96.88 100 ASP A N 1
ATOM 847 C CA . ASP A 1 100 ? 17.672 -10.595 -36.441 1.00 96.88 100 ASP A CA 1
ATOM 848 C C . ASP A 1 100 ? 16.565 -11.278 -35.623 1.00 96.88 100 ASP A C 1
ATOM 850 O O . ASP A 1 100 ? 16.510 -11.078 -34.409 1.00 96.88 100 ASP A O 1
ATOM 854 N N . PRO A 1 101 ? 15.687 -12.099 -36.233 1.00 93.62 101 PRO A N 1
ATOM 855 C CA . PRO A 1 101 ? 14.549 -12.700 -35.533 1.00 93.62 101 PRO A CA 1
ATOM 856 C C . PRO A 1 101 ? 14.948 -13.643 -34.388 1.00 93.62 101 PRO A C 1
ATOM 858 O O . PRO A 1 101 ? 14.118 -13.951 -33.537 1.00 93.62 101 PRO A O 1
ATOM 861 N N . GLU A 1 102 ? 16.203 -14.103 -34.349 1.00 94.75 102 GLU A N 1
ATOM 862 C CA . GLU A 1 102 ? 16.741 -14.879 -33.224 1.00 94.75 102 GLU A CA 1
ATOM 863 C C . GLU A 1 102 ? 17.054 -14.004 -31.996 1.00 94.75 102 GLU A C 1
ATOM 865 O O . GLU A 1 102 ? 17.110 -14.509 -30.875 1.00 94.75 102 GLU A O 1
ATOM 870 N N . GLN A 1 103 ? 17.240 -12.694 -32.192 1.00 94.31 103 GLN A N 1
ATOM 871 C CA . GLN A 1 103 ? 17.625 -11.736 -31.153 1.00 94.31 103 GLN A CA 1
ATOM 872 C C . GLN A 1 103 ? 16.501 -10.762 -30.787 1.00 94.31 103 GLN A C 1
ATOM 874 O O . GLN A 1 103 ? 16.379 -10.397 -29.613 1.00 94.31 103 GLN A O 1
ATOM 879 N N . TYR A 1 104 ? 15.701 -10.342 -31.772 1.00 95.38 104 TYR A N 1
ATOM 880 C CA . TYR A 1 104 ? 14.636 -9.358 -31.623 1.00 95.38 104 TYR A CA 1
ATOM 881 C C . TYR A 1 104 ? 13.459 -9.651 -32.561 1.00 95.38 104 TYR A C 1
ATOM 883 O O . TYR A 1 104 ? 13.626 -9.809 -33.767 1.00 95.38 104 TYR A O 1
ATOM 891 N N . GLY A 1 105 ? 12.250 -9.714 -31.998 1.00 90.50 105 GLY A N 1
ATOM 892 C CA . GLY A 1 105 ? 11.028 -10.026 -32.747 1.00 90.50 105 GLY A CA 1
ATOM 893 C C . GLY A 1 105 ? 10.312 -8.818 -33.359 1.00 90.50 105 GLY A C 1
ATOM 894 O O . GLY A 1 105 ? 9.308 -9.015 -34.039 1.00 90.50 105 GLY A O 1
ATOM 895 N N . GLY A 1 106 ? 10.771 -7.590 -33.096 1.00 90.31 106 GLY A N 1
ATOM 896 C CA . GLY A 1 106 ? 10.142 -6.376 -33.616 1.00 90.31 106 GLY A CA 1
ATOM 897 C C . GLY A 1 106 ? 10.396 -6.195 -35.112 1.00 90.31 106 GLY A C 1
ATOM 898 O O . GLY A 1 106 ? 11.519 -6.362 -35.595 1.00 90.31 106 GLY A O 1
ATOM 899 N N . THR A 1 107 ? 9.339 -5.862 -35.850 1.00 90.38 107 THR A N 1
ATOM 900 C CA . THR A 1 107 ? 9.370 -5.695 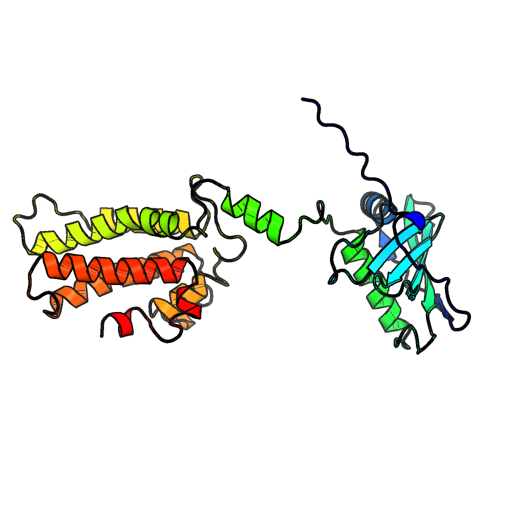-37.314 1.00 90.38 107 THR A CA 1
ATOM 901 C C . THR A 1 107 ? 8.737 -4.390 -37.793 1.00 90.38 107 THR A C 1
ATOM 903 O O . THR A 1 107 ? 8.711 -4.151 -38.998 1.00 90.38 107 THR A O 1
ATOM 906 N N . ASP A 1 108 ? 8.185 -3.584 -36.885 1.00 95.31 108 ASP A N 1
ATOM 907 C CA . ASP A 1 108 ? 7.459 -2.353 -37.198 1.00 95.31 108 ASP A CA 1
ATOM 908 C C . ASP A 1 108 ? 8.242 -1.141 -36.691 1.00 95.31 108 ASP A C 1
ATOM 910 O O . ASP A 1 108 ? 8.395 -0.947 -35.488 1.00 95.31 108 ASP A O 1
ATOM 914 N N . ASN A 1 109 ? 8.719 -0.322 -37.629 1.00 95.69 109 ASN A N 1
ATOM 915 C CA . ASN A 1 109 ? 9.548 0.840 -37.333 1.00 95.69 109 ASN A CA 1
ATOM 916 C C . ASN A 1 109 ? 8.829 1.879 -36.456 1.00 95.69 109 ASN A C 1
ATOM 918 O O . ASN A 1 109 ? 9.479 2.479 -35.608 1.00 95.69 109 ASN A O 1
ATOM 922 N N . ALA A 1 110 ? 7.517 2.080 -36.634 1.00 93.69 110 ALA A N 1
ATOM 923 C CA . ALA A 1 110 ? 6.772 3.075 -35.857 1.00 93.69 110 ALA A CA 1
ATOM 924 C C . ALA A 1 110 ? 6.595 2.631 -34.396 1.00 93.69 110 ALA A C 1
ATOM 926 O O . ALA A 1 110 ? 6.614 3.440 -33.471 1.00 93.69 110 ALA A O 1
ATOM 927 N N . GLU A 1 111 ? 6.451 1.323 -34.178 1.00 94.44 111 GLU A N 1
ATOM 928 C CA . GLU A 1 111 ? 6.401 0.761 -32.830 1.00 94.44 111 GLU A CA 1
ATOM 929 C C . GLU A 1 111 ? 7.777 0.801 -32.154 1.00 94.44 111 GLU A C 1
ATOM 931 O O . GLU A 1 111 ? 7.867 1.104 -30.966 1.00 94.44 111 GLU A O 1
ATOM 936 N N . ASP A 1 112 ? 8.854 0.545 -32.900 1.00 96.50 112 ASP A N 1
ATOM 937 C CA . ASP A 1 112 ? 10.216 0.657 -32.371 1.00 96.50 112 ASP A CA 1
ATOM 938 C C . ASP A 1 112 ? 10.550 2.090 -31.948 1.00 96.50 112 ASP A C 1
ATOM 940 O O . ASP A 1 112 ? 11.100 2.287 -30.867 1.00 96.50 112 ASP A O 1
ATOM 944 N N . GLU A 1 113 ? 10.173 3.086 -32.752 1.00 95.69 113 GLU A N 1
ATOM 945 C CA . GLU A 1 113 ? 10.293 4.504 -32.400 1.00 95.69 113 GLU A CA 1
ATOM 946 C C . GLU A 1 113 ? 9.579 4.816 -31.077 1.00 95.69 113 GLU A C 1
ATOM 948 O O . GLU A 1 113 ? 10.182 5.374 -30.157 1.00 95.69 113 GLU A O 1
ATOM 953 N N . ARG A 1 114 ? 8.322 4.374 -30.933 1.00 95.44 114 ARG A N 1
ATOM 954 C CA . ARG A 1 114 ? 7.549 4.544 -29.695 1.00 95.44 114 ARG A CA 1
ATOM 955 C C . ARG A 1 114 ? 8.262 3.919 -28.491 1.00 95.44 114 ARG A C 1
ATOM 957 O O . ARG A 1 114 ? 8.360 4.547 -27.439 1.00 95.44 114 ARG A O 1
ATOM 964 N N . ILE A 1 115 ? 8.775 2.697 -28.642 1.00 95.19 115 ILE A N 1
ATOM 965 C CA . ILE A 1 115 ? 9.488 1.983 -27.575 1.00 95.19 115 ILE A CA 1
ATOM 966 C C . ILE A 1 115 ? 10.801 2.689 -27.220 1.00 95.19 115 ILE A C 1
ATOM 968 O O . ILE A 1 115 ? 11.132 2.773 -26.040 1.00 95.19 115 ILE A O 1
ATOM 972 N N . ILE A 1 116 ? 11.554 3.192 -28.202 1.00 96.06 116 ILE A N 1
ATOM 973 C CA . ILE A 1 116 ? 12.810 3.917 -27.960 1.00 96.06 116 ILE A CA 1
ATOM 974 C C . ILE A 1 116 ? 12.565 5.096 -27.014 1.00 96.06 116 ILE A C 1
ATOM 976 O O . ILE A 1 116 ? 13.247 5.194 -25.992 1.00 96.06 116 ILE A O 1
ATOM 980 N N . PHE A 1 117 ? 11.563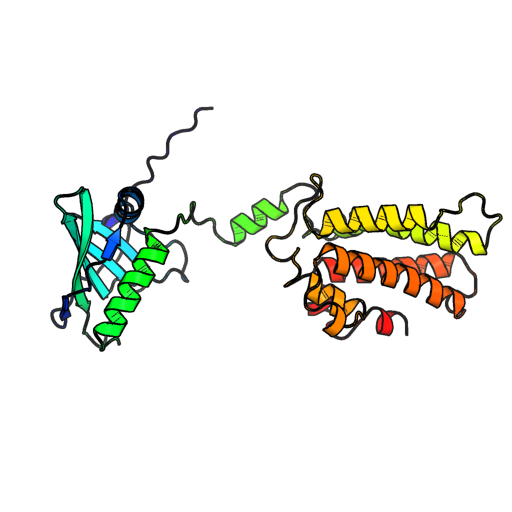 5.931 -27.299 1.00 93.62 117 PHE A N 1
ATOM 981 C CA . PHE A 1 117 ? 11.239 7.074 -26.443 1.00 93.62 117 PHE A CA 1
ATOM 982 C C . PHE A 1 117 ? 10.743 6.644 -25.058 1.00 93.62 117 PHE A C 1
ATOM 984 O O . PHE A 1 117 ? 11.221 7.174 -24.060 1.00 93.62 117 PHE A O 1
ATOM 991 N N . GLU A 1 118 ? 9.902 5.607 -24.956 1.00 92.44 118 GLU A N 1
ATOM 992 C CA . GLU A 1 118 ? 9.491 5.067 -23.649 1.00 92.44 118 GLU A CA 1
ATOM 993 C C . GLU A 1 118 ? 10.679 4.586 -22.805 1.00 92.44 118 GLU A C 1
ATOM 995 O O . GLU A 1 118 ? 10.698 4.780 -21.589 1.00 92.44 118 GLU A O 1
ATOM 1000 N N . LEU A 1 119 ? 11.676 3.954 -23.429 1.00 94.06 119 LEU A N 1
ATOM 1001 C CA . LEU A 1 119 ? 12.870 3.486 -22.730 1.00 94.06 119 LEU A CA 1
ATOM 1002 C C . LEU A 1 119 ? 13.763 4.641 -22.286 1.00 94.06 119 LEU A C 1
ATOM 1004 O O . LEU A 1 119 ? 14.331 4.561 -21.199 1.00 94.06 119 LEU A O 1
ATOM 1008 N N . ILE A 1 120 ? 13.897 5.688 -23.097 1.00 92.25 120 ILE A N 1
ATOM 1009 C CA . ILE A 1 120 ? 14.656 6.886 -22.729 1.00 92.25 120 ILE A CA 1
ATOM 1010 C C . ILE A 1 120 ? 13.969 7.589 -21.562 1.00 92.25 120 ILE A C 1
ATOM 1012 O O . ILE A 1 120 ? 14.593 7.798 -20.521 1.00 92.25 120 ILE A O 1
ATOM 1016 N N . ASP A 1 121 ? 12.678 7.874 -21.696 1.00 90.44 121 ASP A N 1
ATOM 1017 C CA . ASP A 1 121 ? 11.916 8.592 -20.681 1.00 90.44 121 ASP A CA 1
ATOM 1018 C C . ASP A 1 121 ? 11.916 7.826 -19.358 1.00 90.44 121 ASP A C 1
ATOM 1020 O O . ASP A 1 121 ? 12.167 8.392 -18.291 1.00 90.44 121 ASP A O 1
ATOM 1024 N N . TYR A 1 122 ? 11.695 6.511 -19.429 1.00 88.12 122 TYR A N 1
ATOM 1025 C CA . TYR A 1 122 ? 11.712 5.663 -18.253 1.00 88.12 122 TYR A CA 1
ATOM 1026 C C . TYR A 1 122 ? 13.121 5.532 -17.682 1.00 88.12 122 TYR A C 1
ATOM 1028 O O . TYR A 1 122 ? 13.320 5.915 -16.546 1.00 88.12 122 TYR A O 1
ATOM 1036 N N . TYR A 1 123 ? 14.112 5.006 -18.403 1.00 88.69 123 TYR A N 1
ATOM 1037 C CA . TYR A 1 123 ? 15.395 4.639 -17.786 1.00 88.69 123 TYR A CA 1
ATOM 1038 C C . TYR A 1 123 ? 16.377 5.794 -17.605 1.00 88.69 123 TYR A C 1
ATOM 1040 O O . TYR A 1 123 ? 17.259 5.696 -16.752 1.00 88.69 123 TYR A O 1
ATOM 1048 N N . LEU A 1 124 ? 16.281 6.830 -18.436 1.00 88.19 124 LEU A N 1
ATOM 1049 C CA . LEU A 1 124 ? 17.334 7.830 -18.579 1.00 88.19 124 LEU A CA 1
ATOM 1050 C C . LEU A 1 124 ? 16.906 9.241 -18.183 1.00 88.19 124 LEU A C 1
ATOM 1052 O O . LEU A 1 124 ? 17.778 10.041 -17.869 1.00 88.19 124 LEU A O 1
ATOM 1056 N N . VAL A 1 125 ? 15.609 9.553 -18.196 1.00 85.44 125 VAL A N 1
ATOM 1057 C CA . VAL A 1 125 ? 15.095 10.899 -17.888 1.00 85.44 125 VAL A CA 1
ATOM 1058 C C . VAL A 1 125 ? 14.486 10.962 -16.495 1.00 85.44 125 VAL A C 1
ATOM 1060 O O . VAL A 1 125 ? 14.809 11.872 -15.726 1.00 85.44 125 VAL A O 1
ATOM 1063 N N . GLN A 1 126 ? 13.636 9.996 -16.138 1.00 79.56 126 GLN A N 1
ATOM 1064 C CA . GLN A 1 126 ? 13.076 9.919 -14.791 1.00 79.56 126 GLN A CA 1
ATOM 1065 C C . GLN A 1 126 ? 14.189 9.716 -13.756 1.00 79.56 126 GLN A C 1
ATOM 1067 O O . GLN A 1 126 ? 15.057 8.855 -13.906 1.00 79.56 126 GLN A O 1
ATOM 1072 N N . ASP A 1 127 ? 14.161 10.522 -12.691 1.00 62.09 127 ASP A N 1
ATOM 1073 C CA . ASP A 1 127 ? 15.099 10.403 -11.577 1.00 62.09 127 ASP A CA 1
ATOM 1074 C C . ASP A 1 127 ? 14.785 9.142 -10.764 1.00 62.09 127 ASP A C 1
ATOM 1076 O O . ASP A 1 127 ? 14.033 9.158 -9.786 1.00 62.09 127 ASP A O 1
ATOM 1080 N N . HIS A 1 128 ? 15.356 8.018 -11.193 1.00 56.81 128 HIS A N 1
ATOM 1081 C CA . HIS A 1 128 ? 15.454 6.821 -10.370 1.00 56.81 128 HIS A CA 1
ATOM 1082 C C . HIS A 1 128 ? 16.577 7.039 -9.365 1.00 56.81 128 HIS A C 1
ATOM 1084 O O . HIS A 1 128 ? 17.694 6.548 -9.554 1.00 56.81 128 HIS A O 1
ATOM 1090 N N . ALA A 1 129 ? 16.286 7.796 -8.302 1.00 49.19 129 ALA A N 1
ATOM 1091 C CA . ALA A 1 129 ? 17.123 7.829 -7.110 1.00 49.19 129 ALA A CA 1
ATOM 1092 C C . ALA A 1 129 ? 17.538 6.386 -6.781 1.00 49.19 129 ALA A C 1
ATOM 1094 O O . ALA A 1 129 ? 16.677 5.509 -6.732 1.00 49.19 129 ALA A O 1
ATOM 1095 N N . GLU A 1 130 ? 18.855 6.160 -6.686 1.00 50.62 130 GLU A N 1
ATOM 1096 C CA . GLU A 1 130 ? 19.542 4.868 -6.564 1.00 50.62 130 GLU A CA 1
ATOM 1097 C C . GLU A 1 130 ? 18.609 3.686 -6.283 1.00 50.62 130 GLU A C 1
ATOM 1099 O O . GLU A 1 130 ? 18.083 3.573 -5.181 1.00 50.62 130 GLU A O 1
ATOM 1104 N N . TYR A 1 131 ? 18.430 2.783 -7.256 1.00 45.47 131 TYR A N 1
ATOM 1105 C CA . TYR A 1 131 ? 17.640 1.565 -7.055 1.00 45.47 131 TYR A CA 1
ATOM 1106 C C . TYR A 1 131 ? 18.120 0.827 -5.795 1.00 45.47 131 TYR A C 1
ATOM 1108 O O . TYR A 1 131 ? 19.182 0.194 -5.823 1.00 45.47 131 TYR A O 1
ATOM 1116 N N . GLN A 1 132 ? 17.366 0.965 -4.705 1.00 53.50 132 GLN A N 1
ATOM 1117 C CA . GLN A 1 132 ? 17.433 0.126 -3.520 1.00 53.50 132 GLN A CA 1
ATOM 1118 C C . GLN A 1 132 ? 16.581 -1.101 -3.821 1.00 53.50 132 GLN A C 1
ATOM 1120 O O . GLN A 1 132 ? 15.474 -0.971 -4.351 1.00 53.50 132 GLN A O 1
ATOM 1125 N N . SER A 1 133 ? 17.090 -2.296 -3.527 1.00 62.69 133 SER A N 1
ATOM 1126 C CA . SER A 1 133 ? 16.287 -3.505 -3.725 1.00 62.69 133 SER A CA 1
ATOM 1127 C C . SER A 1 133 ? 15.001 -3.410 -2.895 1.00 62.69 133 SER A C 1
ATOM 1129 O O . SER A 1 133 ? 15.002 -2.874 -1.782 1.00 62.69 133 SER A O 1
ATOM 1131 N N . GLY A 1 134 ? 13.891 -3.964 -3.394 1.00 67.94 134 GLY A N 1
ATOM 1132 C CA . GLY A 1 134 ? 12.608 -3.900 -2.678 1.00 67.94 134 GLY A CA 1
ATOM 1133 C C . GLY A 1 134 ? 12.674 -4.483 -1.257 1.00 67.94 134 GLY A C 1
ATOM 1134 O O . GLY A 1 134 ? 11.938 -4.053 -0.363 1.00 67.94 134 GLY A O 1
ATOM 1135 N N . LEU A 1 135 ? 13.598 -5.422 -1.019 1.00 75.88 135 LEU A N 1
ATOM 1136 C CA . LEU A 1 135 ? 13.878 -5.961 0.309 1.00 75.88 135 LEU A CA 1
ATOM 1137 C C . LEU A 1 135 ? 14.593 -4.948 1.211 1.00 75.88 135 LEU A C 1
ATOM 1139 O O . LEU A 1 135 ? 14.192 -4.809 2.363 1.00 75.88 135 LEU A O 1
ATOM 1143 N N . GLU A 1 136 ? 15.614 -4.242 0.723 1.00 74.31 136 GLU A N 1
ATOM 1144 C CA . GLU A 1 136 ? 16.321 -3.213 1.500 1.00 74.31 136 GLU A CA 1
ATOM 1145 C C . GLU A 1 136 ? 15.366 -2.104 1.932 1.00 74.31 136 GLU A C 1
ATOM 1147 O O . GLU A 1 136 ? 15.283 -1.817 3.124 1.00 74.31 136 GLU A O 1
ATOM 1152 N N . THR A 1 137 ? 14.546 -1.578 1.017 1.00 71.31 137 THR A N 1
ATOM 1153 C CA . THR A 1 137 ? 13.524 -0.576 1.359 1.00 71.31 137 THR A CA 1
ATOM 1154 C C . THR A 1 137 ? 12.533 -1.111 2.398 1.00 71.31 137 THR A C 1
ATOM 1156 O O . THR A 1 137 ? 12.167 -0.409 3.343 1.00 71.31 137 THR A O 1
ATOM 1159 N N . SER A 1 138 ? 12.118 -2.376 2.273 1.00 76.31 138 SER A N 1
ATOM 1160 C CA . SER A 1 138 ? 11.217 -3.011 3.245 1.00 76.31 138 SER A CA 1
ATOM 1161 C C . SER A 1 138 ? 11.872 -3.181 4.620 1.00 76.31 138 SER A C 1
ATOM 1163 O O . SER A 1 138 ? 11.219 -2.963 5.641 1.00 76.31 138 SER A O 1
ATOM 1165 N N . LEU A 1 139 ? 13.159 -3.540 4.668 1.00 85.94 139 LEU A N 1
ATOM 1166 C CA . LEU A 1 139 ? 13.926 -3.672 5.909 1.00 85.94 139 LEU A CA 1
ATOM 1167 C C . LEU A 1 139 ? 14.172 -2.311 6.562 1.00 85.94 139 LEU A C 1
ATOM 1169 O O . LEU A 1 139 ? 13.988 -2.179 7.770 1.00 85.94 139 LEU A O 1
ATOM 1173 N N . GLU A 1 140 ? 14.521 -1.289 5.784 1.00 84.38 140 GLU A N 1
ATOM 1174 C CA . GLU A 1 140 ? 14.665 0.080 6.277 1.00 84.38 140 GLU A CA 1
ATOM 1175 C C . GLU A 1 140 ? 13.361 0.588 6.893 1.00 84.38 140 GLU A C 1
ATOM 1177 O O . GLU A 1 140 ? 13.379 1.135 7.996 1.00 84.38 140 GLU A O 1
ATOM 1182 N N . LEU A 1 141 ? 12.220 0.361 6.229 1.00 82.31 141 LEU A N 1
ATOM 1183 C CA . LEU A 1 141 ? 10.900 0.678 6.776 1.00 82.31 141 LEU A CA 1
ATOM 1184 C C . LEU A 1 141 ? 10.615 -0.101 8.066 1.00 82.31 141 LEU A C 1
ATOM 1186 O O . LEU A 1 141 ? 10.176 0.503 9.044 1.00 82.31 141 LEU A O 1
ATOM 1190 N N . ALA A 1 142 ? 10.911 -1.403 8.099 1.00 90.00 142 ALA A N 1
ATOM 1191 C CA . ALA A 1 142 ? 10.693 -2.253 9.269 1.00 90.00 142 ALA A CA 1
ATOM 1192 C C . ALA A 1 142 ? 11.542 -1.854 10.488 1.00 90.00 142 ALA A C 1
ATOM 1194 O O . ALA A 1 142 ? 11.130 -2.089 11.625 1.00 90.00 142 ALA A O 1
ATOM 1195 N N . LEU A 1 143 ? 12.705 -1.237 10.263 1.00 91.94 143 LEU A N 1
ATOM 1196 C CA . LEU A 1 143 ? 13.569 -0.702 11.316 1.00 91.94 143 LEU A CA 1
ATOM 1197 C C . LEU A 1 143 ? 13.098 0.659 11.848 1.00 91.94 143 LEU A C 1
ATOM 1199 O O . LEU A 1 143 ? 13.583 1.096 12.898 1.00 91.94 143 LEU A O 1
ATOM 1203 N N . LYS A 1 144 ? 12.167 1.344 11.168 1.00 90.50 144 LYS A N 1
ATOM 1204 C CA . LYS A 1 144 ? 11.649 2.625 11.658 1.00 90.50 144 LYS A CA 1
ATOM 1205 C C . LYS A 1 144 ? 10.837 2.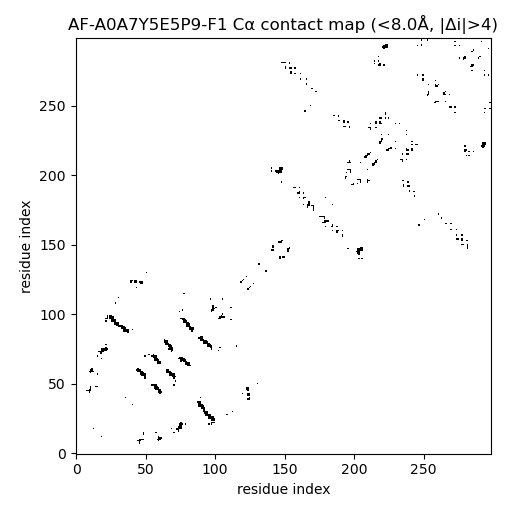417 12.945 1.00 90.50 144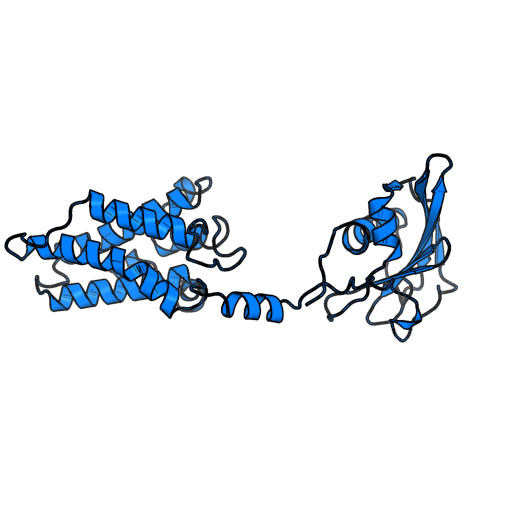 LYS A C 1
ATOM 1207 O O . LYS A 1 144 ? 10.048 1.474 13.044 1.00 90.50 144 LYS A O 1
ATOM 1212 N N . PRO A 1 145 ? 10.980 3.310 13.941 1.00 95.44 145 PRO A N 1
ATOM 1213 C CA . PRO A 1 145 ? 10.187 3.233 15.161 1.00 95.44 145 PRO A CA 1
ATOM 1214 C C . PRO A 1 145 ? 8.699 3.350 14.828 1.00 95.44 145 PRO A C 1
ATOM 1216 O O . PRO A 1 145 ? 8.316 4.121 13.950 1.00 95.44 145 PRO A O 1
ATOM 1219 N N . ASN A 1 146 ? 7.850 2.609 15.540 1.00 96.94 146 ASN A N 1
ATOM 1220 C CA . ASN A 1 146 ? 6.399 2.638 15.332 1.00 96.94 146 ASN A CA 1
ATOM 1221 C C . ASN A 1 146 ? 5.988 2.403 13.862 1.00 96.94 146 ASN A C 1
ATOM 1223 O O . ASN A 1 146 ? 5.074 3.049 13.344 1.00 96.94 146 ASN A O 1
ATOM 1227 N N . TYR A 1 147 ? 6.680 1.491 13.175 1.00 96.44 147 TYR A N 1
ATOM 1228 C CA . TYR A 1 147 ? 6.305 1.050 11.837 1.00 96.44 147 TYR A CA 1
ATOM 1229 C C . TYR A 1 147 ? 4.988 0.265 11.855 1.00 96.44 147 TYR A C 1
ATOM 1231 O O . TYR A 1 147 ? 4.858 -0.738 12.560 1.00 96.44 147 TYR A O 1
ATOM 1239 N N . LEU A 1 148 ? 4.017 0.698 11.049 1.00 96.38 148 LEU A N 1
ATOM 1240 C CA . LEU A 1 148 ? 2.665 0.131 10.998 1.00 96.38 148 LEU A CA 1
ATOM 1241 C C . LEU A 1 148 ? 2.590 -1.250 10.326 1.00 96.38 148 LEU A C 1
ATOM 1243 O O . LEU A 1 148 ? 1.524 -1.857 10.315 1.00 96.38 148 LEU A O 1
ATOM 1247 N N . GLY A 1 149 ? 3.703 -1.782 9.813 1.00 94.25 149 GLY A N 1
ATOM 1248 C CA . GLY A 1 149 ? 3.792 -3.185 9.395 1.00 94.25 149 GLY A CA 1
ATOM 1249 C C . GLY A 1 149 ? 4.091 -4.149 10.548 1.00 94.25 149 GLY A C 1
ATOM 1250 O O . GLY A 1 149 ? 4.041 -5.363 10.359 1.00 94.25 149 GLY A O 1
ATOM 1251 N N . ASN A 1 150 ? 4.398 -3.642 11.749 1.00 96.12 150 ASN A N 1
ATOM 1252 C CA . ASN A 1 150 ? 4.623 -4.466 12.934 1.00 96.12 150 ASN A CA 1
ATOM 1253 C C . ASN A 1 150 ? 3.290 -4.732 13.675 1.00 96.12 150 ASN A C 1
ATOM 1255 O O . ASN A 1 150 ? 2.641 -3.777 14.116 1.00 96.12 150 ASN A O 1
ATOM 1259 N N . PRO A 1 151 ? 2.892 -6.004 13.889 1.00 96.69 151 PRO A N 1
ATOM 1260 C CA . PRO A 1 151 ? 1.636 -6.330 14.562 1.00 96.69 151 PRO A CA 1
ATOM 1261 C C . PRO A 1 151 ? 1.498 -5.780 15.981 1.00 96.69 151 PRO A C 1
ATOM 1263 O O . PRO A 1 151 ? 0.404 -5.384 16.379 1.00 96.69 151 PRO A O 1
ATOM 1266 N N . GLU A 1 152 ? 2.592 -5.727 16.739 1.00 97.75 152 GLU A N 1
ATOM 1267 C CA . GLU A 1 152 ? 2.589 -5.198 18.103 1.00 97.75 152 GLU A CA 1
ATOM 1268 C C . GLU A 1 152 ? 2.366 -3.682 18.103 1.00 97.75 152 GLU A C 1
ATOM 1270 O O . GLU A 1 152 ? 1.582 -3.172 18.901 1.00 97.75 152 GLU A O 1
ATOM 1275 N N . VAL A 1 153 ? 2.971 -2.964 17.151 1.00 98.25 153 VAL A N 1
ATOM 1276 C CA . VAL A 1 153 ? 2.764 -1.517 16.979 1.00 98.25 153 VAL A CA 1
ATOM 1277 C C . VAL A 1 153 ? 1.302 -1.219 16.648 1.00 98.25 153 VAL A C 1
ATOM 1279 O O . VAL A 1 153 ? 0.697 -0.368 17.295 1.00 98.25 153 VAL A O 1
ATOM 1282 N N . VAL A 1 154 ? 0.713 -1.939 15.687 1.00 98.38 154 VAL A N 1
ATOM 1283 C CA . VAL A 1 154 ? -0.700 -1.765 15.303 1.00 98.38 154 VAL A CA 1
ATOM 1284 C C . VAL A 1 154 ? -1.631 -2.102 16.469 1.00 98.38 154 VAL A C 1
ATOM 1286 O O . VAL A 1 154 ? -2.544 -1.337 16.771 1.00 98.38 154 VAL A O 1
ATOM 1289 N N . SER A 1 155 ? -1.383 -3.220 17.154 1.00 98.38 155 SER A N 1
ATOM 1290 C CA . SER A 1 155 ? -2.124 -3.627 18.353 1.00 98.38 155 SER A CA 1
ATOM 1291 C C . SER A 1 155 ? -2.108 -2.535 19.427 1.00 98.38 155 SER A C 1
ATOM 1293 O O . SER A 1 155 ? -3.164 -2.167 19.947 1.00 98.38 155 SER A O 1
ATOM 1295 N N . ASN A 1 156 ? -0.928 -1.985 19.726 1.00 98.25 156 ASN A N 1
ATOM 1296 C CA . ASN A 1 156 ? -0.744 -0.963 20.754 1.00 98.25 156 ASN A CA 1
ATOM 1297 C C . ASN A 1 156 ? -1.359 0.385 20.356 1.00 98.25 156 ASN A C 1
ATOM 1299 O O . ASN A 1 156 ? -1.957 1.044 21.203 1.00 98.25 156 ASN A O 1
ATOM 1303 N N . ALA A 1 157 ? -1.292 0.765 19.076 1.00 98.25 157 ALA A N 1
ATOM 1304 C CA . ALA A 1 157 ? -1.920 1.986 18.562 1.00 98.25 157 ALA A CA 1
ATOM 1305 C C . ALA A 1 157 ? -3.452 1.988 18.731 1.00 98.25 157 ALA A C 1
ATOM 1307 O O . ALA A 1 157 ? -4.059 3.047 18.863 1.00 98.25 157 ALA A O 1
ATOM 1308 N N . LEU A 1 158 ? -4.079 0.807 18.762 1.00 98.50 158 LEU A N 1
ATOM 1309 C CA . LEU A 1 158 ? -5.523 0.649 18.954 1.00 98.50 158 LEU A CA 1
ATOM 1310 C C . LEU A 1 158 ? -5.964 0.654 20.425 1.00 98.50 158 LEU A C 1
ATOM 1312 O O . LEU A 1 158 ? -7.149 0.852 20.702 1.00 98.50 158 LEU A O 1
ATOM 1316 N N . MET A 1 159 ? -5.050 0.415 21.371 1.00 97.81 159 MET A N 1
ATOM 1317 C CA . MET A 1 159 ? -5.395 0.248 22.788 1.00 97.81 159 MET A CA 1
ATOM 1318 C C . MET A 1 159 ? -6.164 1.441 23.383 1.00 97.81 159 MET A C 1
ATOM 1320 O O . MET A 1 159 ? -7.183 1.182 24.025 1.00 97.81 159 MET A O 1
ATOM 1324 N N . PRO A 1 160 ? -5.782 2.716 23.147 1.00 97.88 160 PRO A N 1
ATOM 1325 C CA . PRO A 1 160 ? -6.511 3.865 23.697 1.00 97.88 160 PRO A CA 1
ATOM 1326 C C . PRO A 1 160 ? -7.991 3.906 23.287 1.00 97.88 160 PRO A C 1
ATOM 1328 O O . PRO A 1 160 ? -8.875 4.103 24.123 1.00 97.88 160 PRO A O 1
ATOM 1331 N N . PHE A 1 161 ? -8.288 3.614 22.019 1.00 98.06 161 PHE A N 1
ATOM 1332 C CA . PHE A 1 161 ? -9.661 3.527 21.522 1.00 98.06 161 PHE A CA 1
ATOM 1333 C C . PHE A 1 161 ? -10.442 2.387 22.164 1.00 98.06 161 PHE A C 1
ATOM 1335 O O . PHE A 1 161 ? -11.558 2.603 22.638 1.00 98.06 161 PHE A O 1
ATOM 1342 N N . PHE A 1 162 ? -9.873 1.181 22.219 1.00 97.06 162 PHE A N 1
ATOM 1343 C CA . PHE A 1 162 ? -10.555 0.047 22.843 1.00 97.06 162 PHE A CA 1
ATOM 1344 C C . PHE A 1 162 ? -10.756 0.252 24.348 1.00 97.06 162 PHE A C 1
ATOM 1346 O O . PHE A 1 162 ? -11.794 -0.143 24.878 1.00 97.06 162 PHE A O 1
ATOM 1353 N N . GLU A 1 163 ? -9.829 0.926 25.028 1.00 95.31 163 GLU A N 1
ATOM 1354 C CA . GLU A 1 163 ? -9.981 1.328 26.425 1.00 95.31 163 GLU A CA 1
ATOM 1355 C C . GLU A 1 163 ? -11.120 2.345 26.597 1.00 95.31 163 GLU A C 1
ATOM 1357 O O . GLU A 1 163 ? -11.948 2.200 27.502 1.00 95.31 163 GLU A O 1
ATOM 1362 N N . ALA A 1 164 ? -11.225 3.340 25.711 1.00 95.31 164 ALA A N 1
ATOM 1363 C CA . ALA A 1 164 ? -12.326 4.302 25.720 1.00 95.31 164 ALA A CA 1
ATOM 1364 C C . ALA A 1 164 ? -13.680 3.622 25.445 1.00 95.31 164 ALA A C 1
ATOM 1366 O O . ALA A 1 164 ? -14.662 3.874 26.153 1.00 95.31 164 ALA A O 1
ATOM 1367 N N . VAL A 1 165 ? -13.737 2.706 24.474 1.00 93.94 165 VAL A N 1
ATOM 1368 C CA . VAL A 1 165 ? -14.928 1.890 24.194 1.00 93.94 165 VAL A CA 1
ATOM 1369 C C . VAL A 1 165 ? -15.288 1.038 25.413 1.00 93.94 165 VAL A C 1
ATOM 1371 O O . VAL A 1 165 ? -16.443 1.053 25.840 1.00 93.94 165 VAL A O 1
ATOM 1374 N N . TYR A 1 166 ? -14.318 0.363 26.034 1.00 91.56 166 TYR A N 1
ATOM 1375 C CA . TYR A 1 166 ? -14.533 -0.434 27.242 1.00 91.56 166 TYR A CA 1
ATOM 1376 C C . TYR A 1 166 ? -15.115 0.403 28.386 1.00 91.56 166 TYR A C 1
ATOM 1378 O O . TYR A 1 166 ? -16.188 0.070 28.889 1.00 91.56 166 TYR A O 1
ATOM 1386 N N . LYS A 1 167 ? -14.475 1.525 28.749 1.00 90.06 167 LYS A N 1
ATOM 1387 C CA . LYS A 1 167 ? -14.943 2.429 29.819 1.00 90.06 167 LYS A CA 1
ATOM 1388 C C . LYS A 1 167 ? -16.358 2.937 29.556 1.00 90.06 167 LYS A C 1
ATOM 1390 O O . LYS A 1 167 ? -17.179 3.025 30.469 1.00 90.06 167 LYS A O 1
ATOM 1395 N N . LYS A 1 168 ? -16.676 3.234 28.293 1.00 88.31 168 LYS A N 1
ATOM 1396 C CA . LYS A 1 168 ? -18.018 3.667 27.897 1.00 88.31 168 LYS A CA 1
ATOM 1397 C C . LYS A 1 168 ? -19.065 2.564 28.047 1.00 88.31 168 LYS A C 1
ATOM 1399 O O . LYS A 1 168 ? -20.197 2.850 28.431 1.00 88.31 168 LYS A O 1
ATOM 1404 N N . LEU A 1 169 ? -18.715 1.322 27.726 1.00 85.31 169 LEU A N 1
ATOM 1405 C CA . LEU A 1 169 ? -19.623 0.181 27.833 1.00 85.31 169 LEU A CA 1
ATOM 1406 C C . LEU A 1 169 ? -19.794 -0.273 29.288 1.00 85.31 169 LEU A C 1
ATOM 1408 O O . LEU A 1 169 ? -20.920 -0.578 29.687 1.00 85.31 169 LEU A O 1
ATOM 1412 N N . GLN A 1 170 ? -18.716 -0.248 30.079 1.00 80.81 170 GLN A N 1
ATOM 1413 C CA . GLN A 1 170 ? -18.707 -0.590 31.504 1.00 80.81 170 GLN A CA 1
ATOM 1414 C C . GLN A 1 170 ? -19.591 0.346 32.333 1.00 80.81 170 GLN A C 1
ATOM 1416 O O . GLN A 1 170 ? -20.227 -0.111 33.274 1.00 80.81 170 GLN A O 1
ATOM 1421 N N . ALA A 1 171 ? -19.707 1.623 31.955 1.00 79.12 171 ALA A N 1
ATOM 1422 C CA . ALA A 1 171 ? -20.572 2.590 32.634 1.00 79.12 171 ALA A CA 1
ATOM 1423 C C . ALA A 1 171 ? -22.059 2.180 32.709 1.00 79.12 171 ALA A C 1
ATOM 1425 O O . ALA A 1 171 ? -22.802 2.746 33.501 1.00 79.12 171 ALA A O 1
ATOM 1426 N N . ASN A 1 172 ? -22.505 1.201 31.911 1.00 72.75 172 ASN A N 1
ATOM 1427 C CA . ASN A 1 172 ? -23.857 0.638 32.021 1.00 72.75 172 ASN A CA 1
ATOM 1428 C C . ASN A 1 172 ? -24.006 -0.388 33.164 1.00 72.75 172 ASN A C 1
ATOM 1430 O O . ASN A 1 172 ? -25.121 -0.824 33.439 1.00 72.75 172 ASN A O 1
ATOM 1434 N N . PHE A 1 173 ? -22.899 -0.805 33.785 1.00 72.50 173 PHE A N 1
ATOM 1435 C CA . PHE A 1 173 ? -22.826 -1.875 34.785 1.00 72.50 173 PHE A CA 1
ATOM 1436 C C . PHE A 1 173 ? -22.257 -1.414 36.138 1.00 72.50 173 PHE A C 1
ATOM 1438 O O . PHE A 1 173 ? -22.287 -2.189 37.089 1.00 72.50 173 PHE A O 1
ATOM 1445 N N . ASP A 1 174 ? -21.748 -0.184 36.231 1.00 70.94 174 ASP A N 1
ATOM 1446 C CA . ASP A 1 174 ? -21.150 0.400 37.441 1.00 70.94 174 ASP A CA 1
ATOM 1447 C C . ASP A 1 174 ? -21.800 1.762 37.765 1.00 70.94 174 ASP A C 1
ATOM 1449 O O . ASP A 1 174 ? -22.645 2.245 37.011 1.00 70.94 174 ASP A O 1
ATOM 1453 N N . ASP A 1 175 ? -21.407 2.413 38.861 1.00 71.69 175 ASP A N 1
ATOM 1454 C CA . ASP A 1 175 ? -21.924 3.717 39.313 1.00 71.69 175 ASP A CA 1
ATOM 1455 C C . ASP A 1 175 ? -21.624 4.904 38.368 1.00 71.69 175 ASP A C 1
ATOM 1457 O O . ASP A 1 175 ? -22.025 6.041 38.629 1.00 71.69 175 ASP A O 1
ATOM 1461 N N . GLY A 1 176 ? -20.937 4.642 37.252 1.00 68.31 176 GLY A N 1
ATOM 1462 C CA . GLY A 1 176 ? -20.595 5.619 36.223 1.00 68.31 176 GLY A CA 1
ATOM 1463 C C . GLY A 1 176 ? -19.354 6.458 36.535 1.00 68.31 176 GLY A C 1
ATOM 1464 O O . GLY A 1 176 ? -19.013 7.334 35.740 1.00 68.31 176 GLY A O 1
ATOM 1465 N N . SER A 1 177 ? -18.642 6.189 37.633 1.00 66.31 177 SER A N 1
ATOM 1466 C CA . SER A 1 177 ? -17.461 6.956 38.061 1.00 66.31 177 SER A CA 1
ATOM 1467 C C . SER A 1 177 ? -16.327 6.998 37.029 1.00 66.31 177 SER A C 1
ATOM 1469 O O . SER A 1 177 ? -15.633 8.008 36.933 1.00 66.31 177 SER A O 1
ATOM 1471 N N . MET A 1 178 ? -16.166 5.945 36.219 1.00 67.88 178 MET A N 1
ATOM 1472 C CA . MET A 1 178 ? -15.140 5.823 35.165 1.00 67.88 178 MET A CA 1
ATOM 1473 C C . MET A 1 178 ? -15.679 6.024 33.738 1.00 67.88 178 MET A C 1
ATOM 1475 O O . MET A 1 178 ? -14.994 5.710 32.762 1.00 67.88 178 MET A O 1
ATOM 1479 N N . ALA A 1 179 ? -16.906 6.535 33.591 1.00 77.88 179 ALA A N 1
ATOM 1480 C CA . ALA A 1 179 ? -17.545 6.695 32.291 1.00 77.88 179 ALA A CA 1
ATOM 1481 C C . ALA A 1 179 ? -16.842 7.752 31.425 1.00 77.88 179 ALA A C 1
ATOM 1483 O O . ALA A 1 179 ? -16.633 8.889 31.847 1.00 77.88 179 ALA A O 1
ATOM 1484 N N . VAL A 1 180 ? -16.556 7.404 30.167 1.00 87.31 180 VAL A N 1
ATOM 1485 C CA . VAL A 1 180 ? -16.077 8.367 29.167 1.00 87.31 180 VAL A CA 1
ATOM 1486 C C . VAL A 1 180 ? -17.216 8.873 28.274 1.00 87.31 180 VAL A C 1
ATOM 1488 O O . VAL A 1 180 ? -18.187 8.178 27.937 1.00 87.31 180 VAL A O 1
ATOM 1491 N N . THR A 1 181 ? -17.105 10.133 27.870 1.00 88.81 181 THR A N 1
ATOM 1492 C CA . THR A 1 181 ? -18.056 10.804 26.979 1.00 88.81 181 THR A CA 1
ATOM 1493 C C . THR A 1 181 ? -17.960 10.260 25.552 1.00 88.81 181 THR A C 1
ATOM 1495 O O . THR A 1 181 ? -16.975 9.642 25.161 1.00 88.81 181 THR A O 1
ATOM 1498 N N . SER A 1 182 ? -18.997 10.478 24.733 1.00 89.06 182 SER A N 1
ATOM 1499 C CA . SER A 1 182 ? -18.921 10.105 23.306 1.00 89.06 182 SER A CA 1
ATOM 1500 C C . SER A 1 182 ? -17.862 10.926 22.577 1.00 89.06 182 SER A C 1
ATOM 1502 O O . SER A 1 182 ? -17.236 10.423 21.657 1.00 89.06 182 SER A O 1
ATOM 1504 N N . LYS A 1 183 ? -17.628 12.162 23.036 1.00 92.31 183 LYS A N 1
ATOM 1505 C CA . LYS A 1 183 ? -16.554 13.010 22.535 1.00 92.31 183 LYS A CA 1
ATOM 1506 C C . LYS A 1 183 ? -15.190 12.353 22.740 1.00 92.31 183 LYS A C 1
ATOM 1508 O O . LYS A 1 183 ? -14.461 12.243 21.777 1.00 92.31 183 LYS A O 1
ATOM 1513 N N . GLN A 1 184 ? -14.898 11.838 23.935 1.00 94.56 184 GLN A N 1
ATOM 1514 C CA . GLN A 1 184 ? -13.621 11.160 24.199 1.00 94.56 184 GLN A CA 1
ATOM 1515 C C . GLN A 1 184 ? -13.412 9.936 23.299 1.00 94.56 184 GLN A C 1
ATOM 1517 O O . GLN A 1 184 ? -12.317 9.741 22.800 1.00 94.56 184 GLN A O 1
ATOM 1522 N N . VAL A 1 185 ? -14.458 9.145 23.029 1.00 95.56 185 VAL A N 1
ATOM 1523 C CA . VAL A 1 185 ? -14.349 8.038 22.058 1.00 95.56 185 VAL A CA 1
ATOM 1524 C C . VAL A 1 185 ? -14.064 8.566 20.648 1.00 95.56 185 VAL A C 1
ATOM 1526 O O . VAL A 1 185 ? -13.211 8.018 19.959 1.00 95.56 185 VAL A O 1
ATOM 1529 N N . ASN A 1 186 ? -14.735 9.640 20.225 1.00 95.94 186 ASN A N 1
ATOM 1530 C CA . ASN A 1 186 ? -14.489 10.263 18.922 1.00 95.94 186 ASN A CA 1
ATOM 1531 C C . ASN A 1 186 ? -13.091 10.894 18.823 1.00 95.94 186 ASN A C 1
ATOM 1533 O O . ASN A 1 186 ? -12.493 10.862 17.752 1.00 95.94 186 ASN A O 1
ATOM 1537 N N . ASP A 1 187 ? -12.565 11.435 19.923 1.00 97.56 187 ASP A N 1
ATOM 1538 C CA . ASP A 1 187 ? -11.205 11.968 19.993 1.00 97.56 187 ASP A CA 1
ATOM 1539 C C . ASP A 1 187 ? -10.186 10.830 19.755 1.00 97.56 187 ASP A C 1
ATOM 1541 O O . ASP A 1 187 ? -9.257 11.008 18.970 1.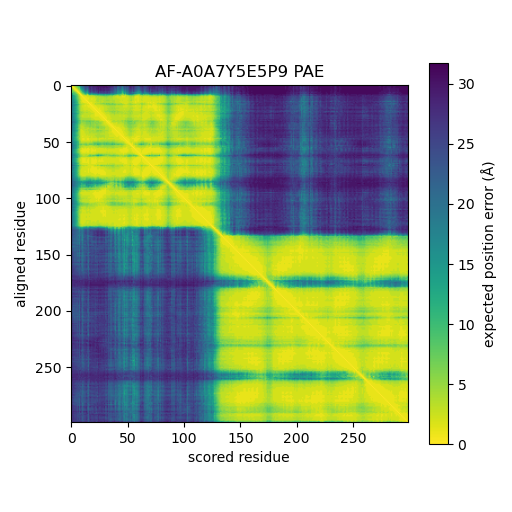00 97.56 187 ASP A O 1
ATOM 1545 N N . GLU A 1 188 ? -10.403 9.634 20.324 1.00 98.12 188 GLU A N 1
ATOM 1546 C CA . GLU A 1 188 ? -9.567 8.451 20.042 1.00 98.12 188 GLU A CA 1
ATOM 1547 C C . GLU A 1 188 ? -9.720 7.936 18.600 1.00 98.12 188 GLU A C 1
ATOM 1549 O O . GLU A 1 188 ? -8.733 7.551 17.972 1.00 98.12 188 GLU A O 1
ATOM 1554 N N . ILE A 1 189 ? -10.936 7.965 18.037 1.00 98.38 189 ILE A N 1
ATOM 1555 C CA . ILE A 1 189 ? -11.156 7.646 16.614 1.00 98.38 189 ILE A CA 1
ATOM 1556 C C . ILE A 1 189 ? -10.339 8.597 15.736 1.00 98.38 189 ILE A C 1
ATOM 1558 O O . ILE A 1 189 ? -9.655 8.142 14.821 1.00 98.38 189 ILE A O 1
ATOM 1562 N N . HIS A 1 190 ? -10.360 9.898 16.036 1.00 97.94 190 HIS A N 1
ATOM 1563 C CA . HIS A 1 190 ? -9.574 10.891 15.312 1.00 97.94 190 HIS A CA 1
ATOM 1564 C C . HIS A 1 190 ? -8.070 10.585 15.379 1.00 97.94 190 HIS A C 1
ATOM 1566 O O . HIS A 1 190 ? -7.409 10.592 14.341 1.00 97.94 190 HIS A O 1
ATOM 1572 N N . GLN A 1 191 ? -7.537 10.235 16.558 1.00 97.88 191 GLN A N 1
ATOM 1573 C CA . GLN A 1 191 ? -6.123 9.860 16.699 1.00 97.88 191 GLN A CA 1
ATOM 1574 C C . GLN A 1 191 ? -5.755 8.653 15.831 1.00 97.88 191 GLN A C 1
ATOM 1576 O O . GLN A 1 191 ? -4.768 8.694 15.096 1.00 97.88 191 GLN A O 1
ATOM 1581 N N . ILE A 1 192 ? -6.565 7.594 15.859 1.00 97.69 192 ILE A N 1
ATOM 1582 C CA . ILE A 1 192 ? -6.326 6.403 15.037 1.00 97.69 192 ILE A CA 1
ATOM 1583 C C . ILE A 1 192 ? -6.423 6.737 13.546 1.00 97.69 192 ILE A C 1
ATOM 1585 O O . ILE A 1 192 ? -5.607 6.248 12.764 1.00 97.69 192 ILE A O 1
ATOM 1589 N N . CYS A 1 193 ? -7.359 7.598 13.140 1.00 97.94 193 CYS A N 1
ATOM 1590 C CA . CYS A 1 193 ? -7.457 8.044 11.751 1.00 97.94 193 CYS A CA 1
ATOM 1591 C C . CYS A 1 193 ? -6.170 8.735 11.292 1.00 97.94 193 CYS A C 1
ATOM 1593 O O . CYS A 1 193 ? -5.647 8.381 10.238 1.00 97.94 193 CYS A O 1
ATOM 1595 N N . GLU A 1 194 ? -5.617 9.654 12.090 1.00 95.62 194 GLU A N 1
ATOM 1596 C CA . GLU A 1 194 ? -4.354 10.330 11.763 1.00 95.62 194 GLU A CA 1
ATOM 1597 C C . GLU A 1 194 ? -3.172 9.352 11.671 1.00 95.62 194 GLU A C 1
ATOM 1599 O O . GLU A 1 194 ? -2.320 9.497 10.789 1.00 95.62 194 GLU A O 1
ATOM 1604 N N . ILE A 1 195 ? -3.138 8.321 12.523 1.00 97.75 195 ILE A N 1
ATOM 1605 C CA . ILE A 1 195 ? -2.117 7.265 12.475 1.00 97.75 195 ILE A CA 1
ATOM 1606 C C . ILE A 1 195 ? -2.220 6.471 11.168 1.00 97.75 195 ILE A C 1
ATOM 1608 O O . ILE A 1 195 ? -1.254 6.402 10.406 1.00 97.75 195 ILE A O 1
ATOM 1612 N N . PHE A 1 196 ? -3.385 5.888 10.875 1.00 97.31 196 PHE A N 1
ATOM 1613 C CA . PHE A 1 196 ? -3.529 4.938 9.766 1.00 97.31 196 PHE A CA 1
ATOM 1614 C C . PHE A 1 196 ? -3.718 5.591 8.395 1.00 97.31 196 PHE A C 1
ATOM 1616 O O . PHE A 1 196 ? -3.511 4.916 7.386 1.00 97.31 196 PHE A O 1
ATOM 1623 N N . ARG A 1 197 ? -4.012 6.896 8.336 1.00 94.00 197 ARG A N 1
ATOM 1624 C CA . ARG A 1 197 ? -3.894 7.695 7.103 1.00 94.00 197 ARG A CA 1
ATOM 1625 C C . ARG A 1 197 ? -2.474 8.230 6.860 1.00 94.00 197 ARG A C 1
ATOM 1627 O O . ARG A 1 197 ? -2.262 8.981 5.914 1.00 94.00 197 ARG A O 1
ATOM 1634 N N . GLY A 1 198 ? -1.519 7.905 7.739 1.00 90.00 198 GLY A N 1
ATOM 1635 C CA . GLY A 1 198 ? -0.107 8.274 7.597 1.00 90.00 198 GLY A CA 1
ATOM 1636 C C . GLY A 1 198 ? 0.220 9.740 7.899 1.00 90.00 198 GLY A C 1
ATOM 1637 O O . GLY A 1 198 ? 1.251 10.230 7.453 1.00 90.00 198 GLY A O 1
ATOM 1638 N N . SER A 1 199 ? -0.643 10.460 8.622 1.00 87.00 199 SER A N 1
ATOM 1639 C CA . SER A 1 199 ? -0.449 11.886 8.948 1.00 87.00 199 SER A CA 1
ATOM 1640 C C . SER A 1 199 ? 0.077 12.135 10.363 1.00 87.00 199 SER A C 1
ATOM 1642 O O . SER A 1 199 ? 0.515 13.243 10.675 1.00 87.00 199 SER A O 1
ATOM 1644 N N . HIS A 1 200 ? 0.093 11.113 11.221 1.00 91.62 200 HIS A N 1
ATOM 1645 C CA . HIS A 1 200 ? 0.635 11.224 12.569 1.00 91.62 200 HIS A CA 1
ATOM 1646 C C . HIS A 1 200 ? 2.179 11.131 12.570 1.00 91.62 200 HIS A C 1
ATOM 1648 O O . HIS A 1 200 ? 2.724 10.082 12.224 1.00 91.62 200 HIS A O 1
ATOM 1654 N N . PRO A 1 201 ? 2.916 12.152 13.058 1.00 87.44 201 PRO A N 1
ATOM 1655 C CA . PRO A 1 201 ? 4.383 12.217 12.954 1.00 87.44 201 PRO A CA 1
ATOM 1656 C C . PRO A 1 201 ? 5.124 11.151 13.777 1.00 87.44 201 PRO A C 1
ATOM 1658 O O . PRO A 1 201 ? 6.297 10.881 13.546 1.00 87.44 201 PRO A O 1
ATOM 1661 N N . GLY A 1 202 ? 4.452 10.559 14.767 1.00 93.44 202 GLY A N 1
ATOM 1662 C CA . GLY A 1 202 ? 5.001 9.498 15.616 1.00 93.44 202 GLY A CA 1
ATOM 1663 C C . GLY A 1 202 ? 4.931 8.078 15.043 1.00 93.44 202 GLY A C 1
ATOM 1664 O O . GLY A 1 202 ? 5.382 7.166 15.732 1.00 93.44 202 GLY A O 1
ATOM 1665 N N . TYR A 1 203 ? 4.359 7.874 13.850 1.00 96.12 203 TYR A N 1
ATOM 1666 C CA . TYR A 1 203 ? 4.191 6.552 13.231 1.00 96.12 203 TYR A CA 1
ATOM 1667 C C . TYR A 1 203 ? 4.724 6.531 11.801 1.00 96.12 203 TYR A C 1
ATOM 1669 O O . TYR A 1 203 ? 4.735 7.548 11.113 1.00 96.12 203 TYR A O 1
ATOM 1677 N N . ASN A 1 204 ? 5.150 5.350 11.354 1.00 93.75 204 ASN A N 1
ATOM 1678 C CA . ASN A 1 204 ? 5.681 5.149 10.010 1.00 93.75 204 ASN A CA 1
ATOM 1679 C C . ASN A 1 204 ? 4.737 4.237 9.202 1.00 93.75 204 ASN A C 1
ATOM 1681 O O . ASN A 1 204 ? 4.602 3.063 9.558 1.00 93.75 204 ASN A O 1
ATOM 1685 N N . PRO A 1 205 ? 4.071 4.743 8.144 1.00 93.19 205 PRO A N 1
ATOM 1686 C CA . PRO A 1 205 ? 3.137 3.959 7.338 1.00 93.19 205 PRO A CA 1
ATOM 1687 C C . PRO A 1 205 ? 3.837 2.920 6.450 1.00 93.19 205 PRO A C 1
ATOM 1689 O O . PRO A 1 205 ? 5.038 2.988 6.182 1.00 93.19 205 PRO A O 1
ATOM 1692 N N . VAL A 1 206 ? 3.056 1.956 5.970 1.00 89.94 206 VAL A N 1
ATOM 1693 C CA . VAL A 1 206 ? 3.476 0.872 5.078 1.00 89.94 206 VAL A CA 1
ATOM 1694 C C . VAL A 1 206 ? 3.306 1.315 3.622 1.00 89.94 206 VAL A C 1
ATOM 1696 O O . VAL A 1 206 ? 2.379 0.895 2.950 1.00 89.94 206 VAL A O 1
ATOM 1699 N N . GLY A 1 207 ? 4.178 2.181 3.105 1.00 81.38 207 GLY A N 1
ATOM 1700 C CA . GLY A 1 207 ? 4.165 2.552 1.676 1.00 81.38 207 GLY A CA 1
ATOM 1701 C C . GLY A 1 207 ? 2.766 2.899 1.128 1.00 81.38 207 GLY A C 1
ATOM 1702 O O . GLY A 1 207 ? 2.058 3.718 1.713 1.00 81.38 207 GLY A O 1
ATOM 1703 N N . SER A 1 208 ? 2.356 2.250 0.029 1.00 84.81 208 SER A N 1
ATOM 1704 C CA . SER A 1 208 ? 1.036 2.436 -0.604 1.00 84.81 208 SER A CA 1
ATOM 1705 C C . SER A 1 208 ? -0.143 1.828 0.166 1.00 84.81 208 SER A C 1
ATOM 1707 O O . SER A 1 208 ? -1.289 2.196 -0.101 1.00 84.81 208 SER A O 1
ATOM 1709 N N . TRP A 1 209 ? 0.118 0.963 1.151 1.00 92.62 209 TRP A N 1
ATOM 1710 C CA . TRP A 1 209 ? -0.913 0.289 1.943 1.00 92.62 209 TRP A CA 1
ATOM 1711 C C . TRP A 1 209 ? -1.813 1.270 2.679 1.00 92.62 209 TRP A C 1
ATOM 1713 O O . TRP A 1 209 ? -3.033 1.128 2.655 1.00 92.62 209 TRP A O 1
ATOM 1723 N N . ASN A 1 210 ? -1.237 2.304 3.293 1.00 93.44 210 ASN A N 1
ATOM 1724 C CA . ASN A 1 210 ? -1.973 3.335 4.026 1.00 93.44 210 ASN A CA 1
ATOM 1725 C C . ASN A 1 210 ? -2.626 4.360 3.077 1.00 93.44 210 ASN A C 1
ATOM 1727 O O . ASN A 1 210 ? -2.360 5.556 3.163 1.00 93.44 210 ASN A O 1
ATOM 1731 N N . SER A 1 211 ? -3.484 3.882 2.174 1.00 90.94 211 SER A N 1
ATOM 1732 C CA . SER A 1 211 ? -4.208 4.679 1.178 1.00 90.94 211 SER A CA 1
ATOM 1733 C C . SER A 1 211 ? -5.659 4.221 1.012 1.00 90.94 211 SER A C 1
ATOM 1735 O O . SER A 1 211 ? -6.036 3.113 1.408 1.00 90.94 211 SER A O 1
ATOM 1737 N N . GLU A 1 212 ? -6.474 5.052 0.362 1.00 91.50 212 GLU A N 1
ATOM 1738 C CA . GLU A 1 212 ? -7.865 4.751 0.005 1.00 91.50 212 GLU A CA 1
ATOM 1739 C C . GLU A 1 212 ? -7.977 3.539 -0.931 1.00 91.50 212 GLU A C 1
ATOM 1741 O O . GLU A 1 212 ? -8.934 2.765 -0.846 1.00 91.50 212 GLU A O 1
ATOM 1746 N N . LYS A 1 213 ? -6.988 3.365 -1.817 1.00 90.69 213 LYS A N 1
ATOM 1747 C CA . LYS A 1 213 ? -6.964 2.308 -2.83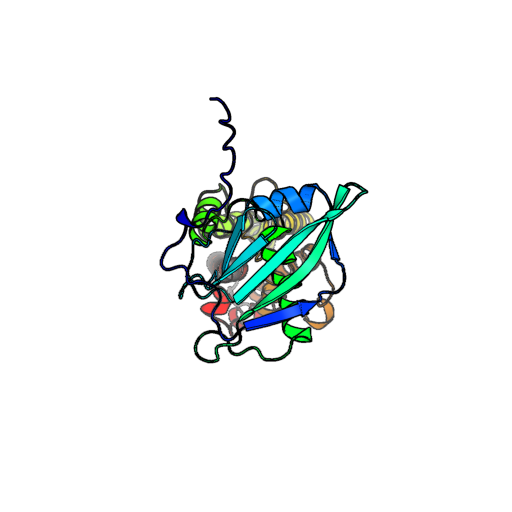9 1.00 90.69 213 LYS A CA 1
ATOM 1748 C C . LYS A 1 213 ? -6.647 0.929 -2.264 1.00 90.69 213 LYS A C 1
ATOM 1750 O O . LYS A 1 213 ? -7.038 -0.069 -2.864 1.00 90.69 213 LYS A O 1
ATOM 1755 N N . GLU A 1 214 ? -5.962 0.873 -1.124 1.00 94.12 214 GLU A N 1
ATOM 1756 C CA . GLU A 1 214 ? -5.543 -0.377 -0.486 1.00 94.12 214 GLU A CA 1
ATOM 1757 C C . GLU A 1 214 ? -6.254 -0.579 0.858 1.00 94.12 214 GLU A C 1
ATOM 1759 O O . GLU A 1 214 ? -7.303 -1.231 0.906 1.00 94.12 214 GLU A O 1
ATOM 1764 N N . LEU A 1 215 ? -5.742 0.000 1.950 1.00 97.19 215 LEU A N 1
ATOM 1765 C CA . LEU A 1 215 ? -6.342 -0.156 3.276 1.00 97.19 215 LEU A CA 1
ATOM 1766 C C . LEU A 1 215 ? -7.793 0.351 3.325 1.00 97.19 215 LEU A C 1
ATOM 1768 O O . LEU A 1 215 ? -8.629 -0.292 3.958 1.00 97.19 215 LEU A O 1
ATOM 1772 N N . GLY A 1 216 ? -8.122 1.445 2.631 1.00 96.94 216 GLY A N 1
ATOM 1773 C CA . GLY A 1 216 ? -9.492 1.964 2.557 1.00 96.94 216 GLY A CA 1
ATOM 1774 C C . GLY A 1 216 ? -10.489 0.921 2.036 1.00 96.94 216 GLY A C 1
ATOM 1775 O O . GLY A 1 216 ? -11.496 0.643 2.688 1.00 96.94 216 GLY A O 1
ATOM 1776 N N . GLN A 1 217 ? -10.163 0.250 0.927 1.00 96.06 217 GLN A N 1
ATOM 1777 C CA . GLN A 1 217 ? -10.994 -0.823 0.360 1.00 96.06 217 GLN A CA 1
ATOM 1778 C C . GLN A 1 217 ? -11.140 -2.016 1.309 1.00 96.06 217 GLN A C 1
ATOM 1780 O O . GLN A 1 217 ? -12.209 -2.628 1.415 1.00 96.06 217 GLN A O 1
ATOM 1785 N N . VAL A 1 218 ? -10.070 -2.344 2.034 1.00 97.38 218 VAL A N 1
ATOM 1786 C CA . VAL A 1 218 ? -10.087 -3.418 3.029 1.00 97.38 218 VAL A CA 1
ATOM 1787 C C . VAL A 1 218 ? -10.973 -3.062 4.218 1.00 97.38 218 VAL A C 1
ATOM 1789 O O . VAL A 1 218 ? -11.752 -3.912 4.648 1.00 97.38 218 VAL A O 1
ATOM 1792 N N . ILE A 1 219 ? -10.936 -1.819 4.700 1.00 98.25 219 ILE A N 1
ATOM 1793 C CA . ILE A 1 219 ? -11.833 -1.330 5.753 1.00 98.25 219 ILE A CA 1
ATOM 1794 C C . ILE A 1 219 ? -13.287 -1.384 5.287 1.00 98.25 219 ILE A C 1
ATOM 1796 O O . ILE A 1 219 ? -14.107 -1.982 5.985 1.00 98.25 219 ILE A O 1
ATOM 1800 N N . ILE A 1 220 ? -13.597 -0.865 4.093 1.00 97.69 220 ILE A N 1
ATOM 1801 C CA . ILE A 1 220 ? -14.957 -0.893 3.531 1.00 97.69 220 ILE A CA 1
ATOM 1802 C C . ILE A 1 220 ? -15.511 -2.322 3.544 1.00 97.69 220 ILE A C 1
ATOM 1804 O O . ILE A 1 220 ? -16.581 -2.591 4.097 1.00 97.69 220 ILE A O 1
ATOM 1808 N N . LYS A 1 221 ? -14.734 -3.273 3.018 1.00 96.81 221 LYS A N 1
ATOM 1809 C CA . LYS A 1 221 ? -15.122 -4.684 2.957 1.00 96.81 221 LYS A CA 1
ATOM 1810 C C . LYS A 1 221 ? -15.229 -5.327 4.343 1.00 96.81 221 LYS A C 1
ATOM 1812 O O . LYS A 1 221 ? -16.245 -5.946 4.670 1.00 96.81 221 LYS A O 1
ATOM 1817 N N . CYS A 1 222 ? -14.166 -5.261 5.142 1.00 98.00 222 CYS A N 1
ATOM 1818 C CA . CYS A 1 222 ? -14.059 -6.012 6.390 1.00 98.00 222 CYS A CA 1
ATOM 1819 C C . CYS A 1 222 ? -14.950 -5.437 7.489 1.00 98.00 222 CYS A C 1
ATOM 1821 O O . CYS A 1 222 ? -15.463 -6.213 8.294 1.00 98.00 222 CYS A O 1
ATOM 1823 N N . PHE A 1 223 ? -15.176 -4.124 7.525 1.00 98.06 223 PHE A N 1
ATOM 1824 C CA . PHE A 1 223 ? -16.030 -3.484 8.531 1.00 98.06 223 PHE A CA 1
ATOM 1825 C C . PHE A 1 223 ? -17.493 -3.366 8.088 1.00 98.06 223 PHE A C 1
ATOM 1827 O O . PHE A 1 223 ? -18.309 -2.829 8.831 1.00 98.06 223 PHE A O 1
ATOM 1834 N N . ASN A 1 224 ? -17.849 -3.957 6.939 1.00 96.12 224 ASN A N 1
ATOM 1835 C CA . ASN A 1 224 ? -19.207 -3.964 6.390 1.00 96.12 224 ASN A CA 1
ATOM 1836 C C . ASN A 1 224 ? -19.762 -2.555 6.116 1.00 96.12 224 ASN A C 1
ATOM 1838 O O . ASN A 1 224 ? -20.933 -2.295 6.397 1.00 96.12 224 ASN A O 1
ATOM 1842 N N . LEU A 1 225 ? -18.934 -1.671 5.559 1.00 96.31 225 LEU A N 1
ATOM 1843 C CA . LEU A 1 225 ? -19.383 -0.378 5.045 1.00 96.31 225 LEU A CA 1
ATOM 1844 C C . LEU A 1 225 ? -20.006 -0.543 3.649 1.00 96.31 225 LEU A C 1
ATOM 1846 O O . LEU A 1 225 ? -19.784 -1.552 2.976 1.00 96.31 225 LEU A O 1
ATOM 1850 N N . ASP A 1 226 ? -20.798 0.441 3.225 1.00 95.31 226 ASP A N 1
ATOM 1851 C CA . ASP A 1 226 ? -21.422 0.462 1.900 1.00 95.31 226 ASP A CA 1
ATOM 1852 C C . ASP A 1 226 ? -20.404 0.902 0.829 1.00 95.31 226 ASP A C 1
ATOM 1854 O O . ASP A 1 226 ? -20.008 2.068 0.818 1.00 95.31 226 ASP A O 1
ATOM 1858 N N . PRO A 1 227 ? -19.958 0.011 -0.074 1.00 92.06 227 PRO A N 1
ATOM 1859 C CA . PRO A 1 227 ? -18.936 0.355 -1.057 1.00 92.06 227 PRO A CA 1
ATOM 1860 C C . PRO A 1 227 ? -19.366 1.467 -2.017 1.00 92.06 227 PRO A C 1
ATOM 1862 O O . PRO A 1 227 ? -18.506 2.233 -2.444 1.00 92.06 227 PRO A O 1
ATOM 1865 N N . ASP A 1 228 ? -20.661 1.593 -2.323 1.00 92.31 228 ASP A N 1
ATOM 1866 C CA . ASP A 1 228 ? -21.152 2.619 -3.248 1.00 92.31 228 ASP A CA 1
ATOM 1867 C C . ASP A 1 228 ? -21.112 4.006 -2.594 1.00 92.31 228 ASP A C 1
ATOM 1869 O O . ASP A 1 228 ? -20.816 5.002 -3.251 1.00 92.31 228 ASP A O 1
ATOM 1873 N N . TYR A 1 229 ? -21.363 4.073 -1.284 1.00 91.94 229 TYR A N 1
ATOM 1874 C CA . TYR A 1 229 ? -21.304 5.323 -0.527 1.00 91.94 229 TYR A CA 1
ATOM 1875 C C . TYR A 1 229 ? -19.868 5.845 -0.373 1.00 91.94 229 TYR A C 1
ATOM 1877 O O . TYR A 1 229 ? -19.647 7.051 -0.425 1.00 91.94 229 TYR A O 1
ATOM 1885 N N . TYR A 1 230 ? -18.891 4.950 -0.195 1.00 92.25 230 TYR A N 1
ATOM 1886 C CA . TYR A 1 230 ? -17.496 5.320 0.084 1.00 92.25 230 TYR A CA 1
ATOM 1887 C C . TYR A 1 230 ? -16.570 5.277 -1.144 1.00 92.25 230 TYR A C 1
ATOM 1889 O O . TYR A 1 230 ? -15.357 5.396 -0.980 1.00 92.25 230 TYR A O 1
ATOM 1897 N N . ALA A 1 231 ? -17.102 5.108 -2.359 1.00 81.88 231 ALA A N 1
ATOM 1898 C CA . ALA A 1 231 ? -16.296 4.948 -3.574 1.00 81.88 231 ALA A CA 1
ATOM 1899 C C . ALA A 1 231 ? -15.333 6.126 -3.839 1.00 81.88 231 ALA A C 1
ATOM 1901 O O . ALA A 1 231 ? -14.201 5.899 -4.262 1.00 81.88 231 ALA A O 1
ATOM 1902 N N . ASP A 1 232 ? -15.768 7.353 -3.531 1.00 86.06 232 ASP A N 1
ATOM 1903 C CA . ASP A 1 232 ? -15.025 8.602 -3.773 1.00 86.06 232 ASP A CA 1
ATOM 1904 C C . ASP A 1 232 ? -14.634 9.337 -2.474 1.00 86.06 232 ASP A C 1
ATOM 1906 O O . ASP A 1 232 ? -14.199 10.492 -2.494 1.00 86.06 232 ASP A O 1
ATOM 1910 N N . GLU A 1 233 ? -14.807 8.687 -1.322 1.00 91.00 233 GLU A N 1
ATOM 1911 C CA . GLU A 1 233 ? -14.510 9.273 -0.016 1.00 91.00 233 GLU A CA 1
ATOM 1912 C C . GLU A 1 233 ? -13.016 9.192 0.320 1.00 91.00 233 GLU A C 1
ATOM 1914 O O . GLU A 1 233 ? -12.298 8.276 -0.081 1.00 91.00 233 GLU A O 1
ATOM 1919 N N . ASN A 1 234 ? -12.531 10.158 1.102 1.00 92.81 234 ASN A N 1
ATOM 1920 C CA . ASN A 1 234 ? -11.130 10.179 1.526 1.00 92.81 234 ASN A CA 1
ATOM 1921 C C . ASN A 1 234 ? -10.849 9.190 2.673 1.00 92.81 234 ASN A C 1
ATOM 1923 O O . ASN A 1 234 ? -11.753 8.758 3.398 1.00 92.81 234 ASN A O 1
ATOM 1927 N N . MET A 1 235 ? -9.566 8.897 2.899 1.00 94.56 235 MET A N 1
ATOM 1928 C CA . MET A 1 235 ? -9.128 7.921 3.900 1.00 94.56 235 MET A CA 1
ATOM 1929 C C . MET A 1 235 ? -9.621 8.241 5.314 1.00 94.56 235 MET A C 1
ATOM 1931 O O . MET A 1 235 ? -9.963 7.337 6.073 1.00 94.56 235 MET A O 1
ATOM 1935 N N . TYR A 1 236 ? -9.677 9.525 5.678 1.00 95.44 236 TYR A N 1
ATOM 1936 C CA . TYR A 1 236 ? -10.155 9.936 6.996 1.00 95.44 236 TYR A CA 1
ATOM 1937 C C . TYR A 1 236 ? -11.631 9.567 7.190 1.00 95.44 236 TYR A C 1
ATOM 1939 O O . TYR A 1 236 ? -11.988 9.016 8.228 1.00 95.44 236 TYR A O 1
ATOM 1947 N N . CYS A 1 237 ? -12.475 9.829 6.189 1.00 96.38 237 CYS A N 1
ATOM 1948 C CA . CYS A 1 237 ? -13.900 9.498 6.217 1.00 96.38 237 CYS A CA 1
ATOM 1949 C C . CYS A 1 237 ? -14.115 7.983 6.363 1.00 96.38 237 CYS A C 1
ATOM 1951 O O . CYS A 1 237 ? -14.811 7.542 7.281 1.00 96.38 237 CYS A O 1
ATOM 1953 N N . ILE A 1 238 ? -13.429 7.186 5.534 1.00 97.62 238 ILE A N 1
AT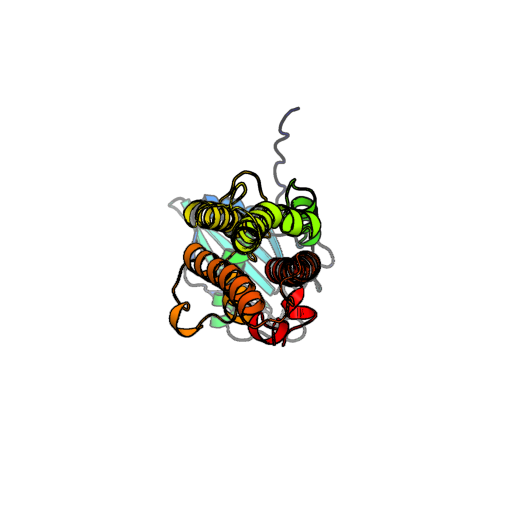OM 1954 C CA . ILE A 1 238 ? -13.512 5.717 5.554 1.00 97.62 238 ILE A CA 1
ATOM 1955 C C . ILE A 1 238 ? -13.087 5.155 6.918 1.00 97.62 238 ILE A C 1
ATOM 1957 O O . ILE A 1 238 ? -13.797 4.331 7.501 1.00 97.62 238 ILE A O 1
ATOM 1961 N N . LEU A 1 239 ? -11.941 5.600 7.450 1.00 98.19 239 LEU A N 1
ATOM 1962 C CA . LEU A 1 239 ? -11.446 5.148 8.752 1.00 98.19 239 LEU A CA 1
ATOM 1963 C C . LEU A 1 239 ? -12.389 5.575 9.882 1.00 98.19 239 LEU A C 1
ATOM 1965 O O . LEU A 1 239 ? -12.751 4.742 10.712 1.00 98.19 239 LEU A O 1
ATOM 1969 N N . SER A 1 240 ? -12.813 6.840 9.905 1.00 97.94 240 SER A N 1
ATOM 1970 C CA . SER A 1 240 ? -13.671 7.391 10.959 1.00 97.94 240 SER A CA 1
ATOM 1971 C C . SER A 1 240 ? -14.986 6.620 11.067 1.00 97.94 240 SER A C 1
ATOM 1973 O O . SER A 1 240 ? -15.352 6.165 12.154 1.00 97.94 240 SER A O 1
ATOM 1975 N N . GLU A 1 241 ? -15.669 6.410 9.941 1.00 97.88 241 GLU A N 1
ATOM 1976 C CA . GLU A 1 241 ? -16.919 5.645 9.895 1.00 97.88 241 GLU A CA 1
ATOM 1977 C C . GLU A 1 241 ? -16.691 4.161 10.201 1.00 97.88 241 GLU A C 1
ATOM 1979 O O . GLU A 1 241 ? -17.456 3.547 10.949 1.00 97.88 241 GLU A O 1
ATOM 1984 N N . GLY A 1 242 ? -15.583 3.594 9.719 1.00 98.25 242 GLY A N 1
ATOM 1985 C CA . GLY A 1 242 ? -15.163 2.241 10.055 1.00 98.25 242 GLY A CA 1
ATOM 1986 C C . GLY A 1 242 ? -15.013 2.016 11.565 1.00 98.25 242 GLY A C 1
ATOM 1987 O O . GLY A 1 242 ? -15.613 1.091 12.121 1.00 98.25 242 GLY A O 1
ATOM 1988 N N . PHE A 1 243 ? -14.255 2.870 12.256 1.00 98.56 243 PHE A N 1
ATOM 1989 C CA . PHE A 1 243 ? -14.039 2.758 13.703 1.00 98.56 243 PHE A CA 1
ATOM 1990 C C . PHE A 1 243 ? -15.286 3.110 14.523 1.00 98.56 243 PHE A C 1
ATOM 1992 O O . PHE A 1 243 ? -15.538 2.474 15.554 1.00 98.56 243 PHE A O 1
ATOM 1999 N N . ALA A 1 244 ? -16.120 4.044 14.057 1.00 97.44 244 ALA A N 1
ATOM 2000 C CA . ALA A 1 244 ? -17.440 4.270 14.644 1.00 97.44 244 ALA A CA 1
ATOM 2001 C C . ALA A 1 244 ? -18.314 3.003 14.545 1.00 97.44 244 ALA A C 1
ATOM 2003 O O . ALA A 1 244 ? -18.952 2.607 15.529 1.00 97.44 244 ALA A O 1
ATOM 2004 N N . GLY A 1 245 ? -18.275 2.317 13.398 1.00 97.31 245 GLY A N 1
ATOM 2005 C CA . GLY A 1 245 ? -18.915 1.021 13.173 1.00 97.31 245 GLY A CA 1
ATOM 2006 C C . GLY A 1 245 ? -18.410 -0.069 14.122 1.00 97.31 245 GLY A C 1
ATOM 2007 O O . GLY A 1 245 ? -19.220 -0.782 14.718 1.00 97.31 245 GLY A O 1
ATOM 2008 N N . VAL A 1 246 ? -17.095 -0.152 14.351 1.00 97.81 246 VAL A N 1
ATOM 2009 C CA . VAL A 1 246 ? -16.484 -1.070 15.333 1.00 97.81 246 VAL A CA 1
ATOM 2010 C C . VAL A 1 246 ? -17.022 -0.821 16.747 1.00 97.81 246 VAL A C 1
ATOM 2012 O O . VAL A 1 246 ? -17.484 -1.757 17.409 1.00 97.81 246 VAL A O 1
ATOM 2015 N N . ALA A 1 247 ? -17.031 0.435 17.206 1.00 96.06 247 ALA A N 1
ATOM 2016 C CA . ALA A 1 247 ? -17.557 0.791 18.526 1.00 96.06 247 ALA A CA 1
ATOM 2017 C C . ALA A 1 247 ? -19.060 0.472 18.658 1.00 96.06 247 ALA A C 1
ATOM 2019 O O . ALA A 1 247 ? -19.516 -0.032 19.693 1.00 96.06 247 ALA A O 1
ATOM 2020 N N . LEU A 1 248 ? -19.839 0.724 17.601 1.00 94.88 248 LEU A N 1
ATOM 2021 C CA . LEU A 1 248 ? -21.265 0.413 17.561 1.00 94.88 248 LEU A CA 1
ATOM 2022 C C . LEU A 1 248 ? -21.522 -1.100 17.603 1.00 94.88 248 LEU A C 1
ATOM 2024 O O . LEU A 1 248 ? -22.400 -1.546 18.345 1.00 94.88 248 LEU A O 1
ATOM 2028 N N . ALA A 1 249 ? -20.744 -1.888 16.864 1.00 94.25 249 ALA A N 1
ATOM 2029 C CA . ALA A 1 249 ? -20.864 -3.341 16.830 1.00 94.25 249 ALA A CA 1
ATOM 2030 C C . ALA A 1 249 ? -20.551 -3.977 18.198 1.00 94.25 249 ALA A C 1
ATOM 2032 O O . ALA A 1 249 ? -21.277 -4.871 18.652 1.00 94.25 249 ALA A O 1
ATOM 2033 N N . ALA A 1 250 ? -19.542 -3.458 18.908 1.00 92.44 250 ALA A N 1
ATOM 2034 C CA . ALA A 1 250 ? -19.254 -3.851 20.288 1.00 92.44 250 ALA A CA 1
ATOM 2035 C C . ALA A 1 250 ? -20.454 -3.575 21.213 1.00 92.44 250 ALA A C 1
ATOM 2037 O O . ALA A 1 250 ? -20.909 -4.461 21.942 1.00 92.44 250 ALA A O 1
ATOM 2038 N N . LYS A 1 251 ? -21.030 -2.367 21.130 1.00 90.81 251 LYS A N 1
ATOM 2039 C CA . LYS A 1 251 ? -22.213 -1.975 21.912 1.00 90.81 251 LYS A CA 1
ATOM 2040 C C . LYS A 1 251 ? -23.422 -2.876 21.636 1.00 90.81 251 LYS A C 1
ATOM 2042 O O . LYS A 1 251 ? -24.091 -3.309 22.575 1.00 90.81 251 LYS A O 1
ATOM 2047 N N . GLN A 1 252 ? -23.714 -3.155 20.367 1.00 90.62 252 GLN A N 1
ATOM 2048 C CA . GLN A 1 252 ? -24.842 -4.003 19.964 1.00 90.62 252 GLN A CA 1
ATOM 2049 C C . GLN A 1 252 ? -24.676 -5.446 20.453 1.00 90.62 252 GLN A C 1
ATOM 2051 O O . GLN A 1 252 ? -25.636 -6.045 20.939 1.00 90.62 252 GLN A O 1
ATOM 2056 N N . SER A 1 253 ? -23.453 -5.978 20.400 1.00 87.31 253 SER A N 1
ATOM 2057 C CA . SER A 1 253 ? -23.145 -7.328 20.880 1.00 87.31 253 SER A CA 1
ATOM 2058 C C . SER A 1 253 ? -23.441 -7.480 22.376 1.00 87.31 253 SER A C 1
ATOM 2060 O O . SER A 1 253 ? -24.057 -8.466 22.779 1.00 87.31 253 SER A O 1
ATOM 2062 N N . ILE A 1 254 ? -23.126 -6.470 23.192 1.00 81.81 254 ILE A N 1
ATOM 2063 C CA . ILE A 1 254 ? -23.502 -6.448 24.616 1.00 81.81 254 ILE A CA 1
ATOM 2064 C C . ILE A 1 254 ? -25.025 -6.372 24.788 1.00 81.81 254 ILE A C 1
ATOM 2066 O O . ILE A 1 254 ? -25.599 -7.165 25.532 1.00 81.81 254 ILE A O 1
ATOM 2070 N N . GLY A 1 255 ? -25.691 -5.457 24.073 1.00 77.19 255 GLY A N 1
ATOM 2071 C CA . GLY A 1 255 ? -27.146 -5.270 24.160 1.00 77.19 255 GLY A CA 1
ATOM 2072 C C . GLY A 1 255 ? -27.962 -6.501 23.746 1.00 77.19 255 GLY A C 1
ATOM 2073 O O . GLY A 1 255 ? -29.071 -6.692 24.234 1.00 77.19 255 GLY A O 1
ATOM 2074 N N . SER A 1 256 ? -27.401 -7.365 22.895 1.00 78.69 256 SER A N 1
ATOM 2075 C CA . SER A 1 256 ? -28.021 -8.631 22.477 1.00 78.69 256 SER A CA 1
ATOM 2076 C C . SER A 1 256 ? -27.959 -9.753 23.528 1.00 78.69 256 SER A C 1
ATOM 2078 O O . SER A 1 256 ? -28.493 -10.834 23.296 1.00 78.69 256 SER A O 1
ATOM 2080 N N . GLY A 1 257 ? -27.309 -9.522 24.677 1.00 70.44 257 GLY A N 1
ATOM 2081 C CA . GLY A 1 257 ? -27.186 -10.501 25.761 1.00 70.44 257 GLY A CA 1
ATOM 2082 C C . GLY A 1 257 ? -26.023 -11.488 25.613 1.00 70.44 257 GLY A C 1
ATOM 2083 O O . GLY A 1 257 ? -25.823 -12.308 26.506 1.00 70.44 257 GLY A O 1
ATOM 2084 N N . LYS A 1 258 ? -25.205 -11.390 24.552 1.00 71.38 258 LYS A N 1
ATOM 2085 C CA . LYS A 1 258 ? -24.054 -12.288 24.308 1.00 71.38 258 LYS A CA 1
ATOM 2086 C C . LYS A 1 258 ? -23.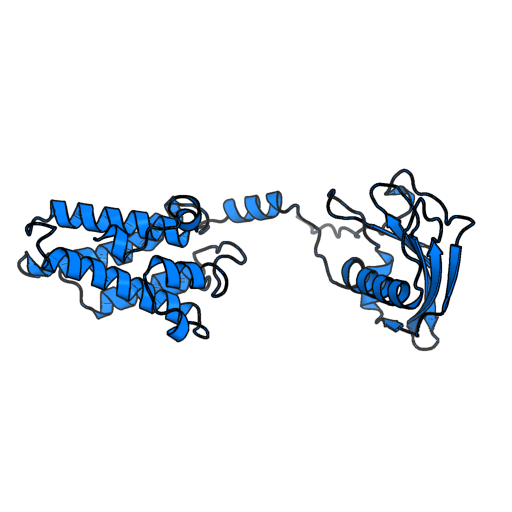025 -12.299 25.438 1.00 71.38 258 LYS A C 1
ATOM 2088 O O . LYS A 1 258 ? -22.372 -13.311 25.670 1.00 71.38 258 LYS A O 1
ATOM 2093 N N . THR A 1 259 ? -22.886 -11.189 26.154 1.00 72.75 259 THR A N 1
ATOM 2094 C CA . THR A 1 259 ? -21.940 -11.074 27.271 1.00 72.75 259 THR A CA 1
ATOM 2095 C C . THR A 1 259 ? -22.538 -11.474 28.617 1.00 72.75 259 THR A C 1
ATOM 2097 O O . THR A 1 259 ? -21.847 -11.402 29.628 1.00 72.75 259 THR A O 1
ATOM 2100 N N . HIS A 1 260 ? -23.820 -11.857 28.661 1.00 71.69 260 HIS A N 1
ATOM 2101 C CA . HIS A 1 260 ? -24.552 -12.181 29.893 1.00 71.69 260 HIS A CA 1
ATOM 2102 C C . HIS A 1 260 ? -24.438 -11.104 30.995 1.00 71.69 260 HIS A C 1
ATOM 2104 O O . HIS A 1 260 ? -24.634 -11.393 32.172 1.00 71.69 260 HIS A O 1
ATOM 2110 N N . GLY A 1 261 ? -24.097 -9.863 30.627 1.00 69.62 261 GLY A N 1
ATOM 2111 C CA . GLY A 1 261 ? -23.871 -8.761 31.565 1.00 69.62 261 GLY A CA 1
ATOM 2112 C C . GLY A 1 261 ? -22.632 -8.897 32.460 1.00 69.62 261 GLY A C 1
ATOM 2113 O O . GLY A 1 261 ? -22.533 -8.159 33.435 1.00 69.62 261 GLY A O 1
ATOM 2114 N N . ASN A 1 262 ? -21.695 -9.808 32.163 1.00 80.75 262 ASN A N 1
ATOM 2115 C CA . ASN A 1 262 ? -20.451 -9.960 32.926 1.00 80.75 262 ASN A CA 1
ATOM 2116 C C . ASN A 1 262 ? -19.279 -9.226 32.246 1.00 80.75 262 ASN A C 1
ATOM 2118 O O . ASN A 1 262 ? -19.074 -9.332 31.034 1.00 80.75 262 ASN A O 1
ATOM 2122 N N . ILE A 1 263 ? -18.478 -8.533 33.060 1.00 82.19 263 ILE A N 1
ATOM 2123 C CA . ILE A 1 263 ? -17.232 -7.847 32.695 1.00 82.19 263 ILE A CA 1
ATOM 2124 C C . ILE A 1 263 ? -16.271 -8.770 31.938 1.00 82.19 263 ILE A C 1
ATOM 2126 O O . ILE A 1 263 ? -15.730 -8.363 30.913 1.00 82.19 263 ILE A O 1
ATOM 2130 N N . GLU A 1 264 ? -16.091 -10.014 32.385 1.00 86.75 264 GLU A N 1
ATOM 2131 C CA . GLU A 1 264 ? -15.159 -10.951 31.741 1.00 86.75 264 GLU A CA 1
ATOM 2132 C C . GLU A 1 264 ? -15.561 -11.235 30.286 1.00 86.75 264 GLU A C 1
ATOM 2134 O O . GLU A 1 264 ? -14.736 -11.194 29.375 1.00 86.75 264 GLU A O 1
ATOM 2139 N N . SER A 1 265 ? -16.855 -11.435 30.029 1.00 87.25 265 SER A N 1
ATOM 2140 C CA . SER A 1 265 ? -17.359 -11.657 28.672 1.00 87.25 265 SER A CA 1
ATOM 2141 C C . SER A 1 265 ? -17.272 -10.401 27.799 1.00 87.25 265 SER A C 1
ATOM 2143 O O . SER A 1 265 ? -17.072 -10.514 26.592 1.00 87.25 265 SER A O 1
ATOM 2145 N N . ILE A 1 266 ? -17.384 -9.204 28.388 1.00 88.06 266 ILE A N 1
ATOM 2146 C CA . ILE A 1 266 ? -17.147 -7.934 27.681 1.00 88.06 266 ILE A CA 1
ATOM 2147 C C . ILE A 1 266 ? -15.673 -7.814 27.281 1.00 88.06 266 ILE A C 1
ATOM 2149 O O . ILE A 1 266 ? -15.381 -7.448 26.144 1.00 88.06 266 ILE A O 1
ATOM 2153 N N . GLN A 1 267 ? -14.748 -8.154 28.180 1.00 90.38 267 GLN A N 1
ATOM 2154 C CA . GLN A 1 267 ? -13.311 -8.133 27.899 1.00 90.38 267 GLN A CA 1
ATOM 2155 C C . GLN A 1 267 ? -12.939 -9.120 26.789 1.00 90.38 267 GLN A C 1
ATOM 2157 O O . GLN A 1 267 ? -12.216 -8.744 25.870 1.00 90.38 267 GLN A O 1
ATOM 2162 N N . GLN A 1 268 ? -13.477 -10.344 26.822 1.00 92.31 268 GLN A N 1
ATOM 2163 C CA . GLN A 1 268 ? -13.243 -11.341 25.770 1.00 92.31 268 GLN A CA 1
ATOM 2164 C C . GLN A 1 268 ? -13.790 -10.892 24.412 1.00 92.31 268 GLN A C 1
ATOM 2166 O O . GLN A 1 268 ? -13.106 -11.017 23.398 1.00 92.31 268 GLN A O 1
ATOM 2171 N N . LEU A 1 269 ? -14.994 -10.310 24.391 1.00 92.81 269 LEU A N 1
ATOM 2172 C CA . LEU A 1 269 ? -15.568 -9.733 23.179 1.00 92.81 269 LEU A CA 1
ATOM 2173 C C . LEU A 1 269 ? -14.663 -8.631 22.611 1.00 92.81 269 LEU A C 1
ATOM 2175 O O . LEU A 1 269 ? -14.326 -8.668 21.432 1.00 92.81 269 LEU A O 1
ATOM 2179 N N . LEU A 1 270 ? -14.254 -7.661 23.434 1.00 94.69 270 LEU A N 1
ATOM 2180 C CA . LEU A 1 270 ? -13.405 -6.559 22.975 1.00 94.69 270 LEU A CA 1
ATOM 2181 C C . LEU A 1 270 ? -12.027 -7.040 22.521 1.00 94.69 270 LEU A C 1
ATOM 2183 O O . LEU A 1 270 ? -11.529 -6.531 21.523 1.00 94.69 270 LEU A O 1
ATOM 2187 N N . LEU A 1 271 ? -11.451 -8.046 23.184 1.00 95.88 271 LEU A N 1
ATOM 2188 C CA . LEU A 1 271 ? -10.207 -8.678 22.750 1.00 95.88 271 LEU A CA 1
ATOM 2189 C C . LEU A 1 271 ? -10.359 -9.321 21.364 1.00 95.88 271 LEU A C 1
ATOM 2191 O O . LEU A 1 271 ? -9.494 -9.145 20.510 1.00 95.88 271 LEU A O 1
ATOM 2195 N N . GLN A 1 272 ? -11.472 -10.015 21.110 1.00 96.81 272 GLN A N 1
ATOM 2196 C CA . GLN A 1 272 ? -11.741 -10.637 19.813 1.00 96.81 272 GLN A CA 1
ATOM 2197 C C . GLN A 1 272 ? -11.849 -9.596 18.687 1.00 96.81 272 GLN A C 1
ATOM 2199 O O . GLN A 1 272 ? -11.244 -9.775 17.628 1.00 96.81 272 GLN A O 1
ATOM 2204 N N . ILE A 1 273 ? -12.596 -8.502 18.892 1.00 97.50 273 ILE A N 1
ATOM 2205 C CA . ILE A 1 273 ? -12.711 -7.455 17.861 1.00 97.50 273 ILE A CA 1
ATOM 2206 C C . ILE A 1 273 ? -11.440 -6.594 17.765 1.00 97.50 273 ILE A C 1
ATOM 2208 O O . ILE A 1 273 ? -11.112 -6.150 16.665 1.00 97.50 273 ILE A O 1
ATOM 2212 N N . HIS A 1 274 ? -10.655 -6.445 18.838 1.00 98.44 274 HIS A N 1
ATOM 2213 C CA . HIS A 1 274 ? -9.310 -5.855 18.783 1.00 98.44 274 HIS A CA 1
ATOM 2214 C C . HIS A 1 274 ? -8.380 -6.674 17.880 1.00 98.44 274 HIS A C 1
ATOM 2216 O O . HIS A 1 274 ? -7.878 -6.130 16.899 1.00 98.44 274 HIS A O 1
ATOM 2222 N N . GLN A 1 275 ? -8.260 -7.986 18.104 1.00 98.00 275 GLN A N 1
ATOM 2223 C CA . GLN A 1 275 ? -7.433 -8.879 17.278 1.00 98.00 275 GLN A CA 1
ATOM 2224 C C . GLN A 1 275 ? -7.855 -8.872 15.804 1.00 98.00 275 GLN A C 1
ATOM 2226 O O . GLN A 1 275 ? -7.013 -8.770 14.908 1.00 98.00 275 GLN A O 1
ATOM 2231 N N . PHE A 1 276 ? -9.166 -8.929 15.550 1.00 98.44 276 PHE A N 1
ATOM 2232 C CA . PHE A 1 276 ? -9.718 -8.777 14.206 1.00 98.44 276 PHE A CA 1
ATOM 2233 C C . PHE A 1 276 ? -9.287 -7.444 13.580 1.00 98.44 276 PHE A C 1
ATOM 2235 O O . PHE A 1 276 ? -8.690 -7.437 12.506 1.00 98.44 276 PHE A O 1
ATOM 2242 N N . THR A 1 277 ? -9.511 -6.328 14.276 1.00 98.44 277 THR A N 1
ATOM 2243 C CA . THR A 1 277 ? -9.182 -4.979 13.794 1.00 98.44 277 THR A CA 1
ATOM 2244 C C . THR A 1 277 ? -7.685 -4.833 13.509 1.00 98.44 277 THR A C 1
ATOM 2246 O O . THR A 1 277 ? -7.312 -4.337 12.448 1.00 98.44 277 THR A O 1
ATOM 2249 N N . THR A 1 278 ? -6.817 -5.347 14.386 1.00 98.56 278 THR A N 1
ATOM 2250 C CA . THR A 1 278 ? -5.364 -5.384 14.171 1.00 98.56 278 THR A CA 1
ATOM 2251 C C . THR A 1 278 ? -5.005 -6.120 12.880 1.00 98.56 278 THR A C 1
ATOM 2253 O O . THR A 1 278 ? -4.264 -5.590 12.054 1.00 98.56 278 THR A O 1
ATOM 2256 N N . SER A 1 279 ? -5.558 -7.316 12.661 1.00 98.12 279 SER A N 1
ATOM 2257 C CA . SER A 1 279 ? -5.267 -8.099 11.452 1.00 98.12 279 SER A CA 1
ATOM 2258 C C . SER A 1 279 ? -5.803 -7.458 10.164 1.00 98.12 279 SER A C 1
ATOM 2260 O O . SER A 1 279 ? -5.191 -7.605 9.105 1.00 98.12 279 SER A O 1
ATOM 2262 N N . VAL A 1 280 ? -6.922 -6.726 10.241 1.00 98.25 280 VAL A N 1
ATOM 2263 C CA . VAL A 1 280 ? -7.482 -5.964 9.114 1.00 98.25 280 VAL A CA 1
ATOM 2264 C C . VAL A 1 280 ? -6.552 -4.810 8.743 1.00 98.25 280 VAL A C 1
ATOM 2266 O O . VAL A 1 280 ? -6.203 -4.674 7.574 1.00 98.25 280 VAL A O 1
ATOM 2269 N N . LEU A 1 281 ? -6.085 -4.034 9.728 1.00 98.12 281 LEU A N 1
ATOM 2270 C CA . LEU A 1 281 ? -5.174 -2.904 9.500 1.00 98.12 281 LEU A CA 1
ATOM 2271 C C . LEU A 1 281 ? -3.794 -3.332 8.987 1.00 98.12 281 LEU A C 1
ATOM 2273 O O . LEU A 1 281 ? -3.160 -2.572 8.265 1.00 98.12 281 LEU A O 1
ATOM 2277 N N . LEU A 1 282 ? -3.342 -4.544 9.320 1.00 96.56 282 LEU A N 1
ATOM 2278 C CA . LEU A 1 282 ? -2.119 -5.151 8.772 1.00 96.56 282 LEU A CA 1
ATOM 2279 C C . LEU A 1 282 ? -2.318 -5.777 7.381 1.00 96.56 282 LEU A C 1
ATOM 2281 O O . LEU A 1 282 ? -1.362 -6.277 6.795 1.00 96.56 282 LEU A O 1
ATOM 2285 N N . GLY A 1 283 ? -3.558 -5.884 6.900 1.00 95.00 283 GLY A N 1
ATOM 2286 C CA . GLY A 1 283 ? -3.907 -6.574 5.654 1.00 95.00 283 GLY A CA 1
ATOM 2287 C C . GLY A 1 283 ? -3.875 -8.103 5.730 1.00 95.00 283 GLY A C 1
ATOM 2288 O O . GLY A 1 283 ? -4.505 -8.772 4.906 1.00 95.00 283 GLY A O 1
ATOM 2289 N N . THR A 1 284 ? -3.237 -8.682 6.751 1.00 95.56 284 THR A N 1
ATOM 2290 C CA . THR A 1 284 ? -3.108 -10.137 6.951 1.00 95.56 284 THR A CA 1
ATOM 2291 C C . THR A 1 284 ? -4.455 -10.850 7.068 1.00 95.56 284 THR A C 1
ATOM 2293 O O . THR A 1 284 ? -4.571 -12.023 6.693 1.00 95.56 284 THR A O 1
ATOM 2296 N N . HIS A 1 285 ? -5.505 -10.152 7.511 1.00 96.69 285 HIS A N 1
ATOM 2297 C CA . HIS A 1 285 ? -6.865 -10.692 7.564 1.00 96.69 285 HIS A CA 1
ATOM 2298 C C . HIS A 1 285 ? -7.411 -11.069 6.185 1.00 96.69 285 HIS A C 1
ATOM 2300 O O . HIS A 1 285 ? -8.068 -12.098 6.033 1.00 96.69 285 HIS A O 1
ATOM 2306 N N . THR A 1 286 ? -7.103 -10.277 5.155 1.00 91.81 286 THR A N 1
ATOM 2307 C CA . THR A 1 286 ? -7.582 -10.541 3.787 1.00 91.81 286 THR A CA 1
ATOM 2308 C C . THR A 1 286 ? -6.986 -11.815 3.195 1.00 91.81 286 THR A C 1
ATOM 2310 O O . THR A 1 286 ? -7.623 -12.454 2.362 1.00 91.81 286 THR A O 1
ATOM 2313 N N . VAL A 1 287 ? -5.807 -12.218 3.671 1.00 92.19 287 VAL A N 1
ATOM 2314 C CA . VAL A 1 287 ? -5.115 -13.443 3.258 1.00 92.19 287 VAL A CA 1
ATOM 2315 C C . VAL A 1 287 ? -5.590 -14.639 4.079 1.00 92.19 287 VAL A C 1
ATOM 2317 O O . VAL A 1 287 ? -5.914 -15.691 3.534 1.00 92.19 287 VAL A O 1
ATOM 2320 N N . THR A 1 288 ? -5.643 -14.481 5.401 1.00 93.62 288 THR A N 1
ATOM 2321 C CA . THR A 1 288 ? -5.892 -15.591 6.334 1.00 93.62 288 THR A CA 1
ATOM 2322 C C . THR A 1 288 ? -7.376 -15.920 6.492 1.00 93.62 288 THR A C 1
ATOM 2324 O O . THR A 1 288 ? -7.739 -17.087 6.625 1.00 93.62 288 THR A O 1
ATOM 2327 N N . HIS A 1 289 ? -8.248 -14.911 6.430 1.00 94.25 289 HIS A N 1
ATOM 2328 C CA . HIS A 1 289 ? -9.684 -15.036 6.684 1.00 94.25 289 HIS A CA 1
ATOM 2329 C C . HIS A 1 289 ? -10.523 -14.187 5.701 1.00 94.25 289 HIS A C 1
ATOM 2331 O O . HIS A 1 289 ? -11.382 -13.410 6.125 1.00 94.25 289 HIS A O 1
ATOM 2337 N N . PRO A 1 290 ? -10.370 -14.363 4.370 1.00 92.19 290 PRO A N 1
ATOM 2338 C CA . PRO A 1 290 ? -10.922 -13.468 3.336 1.00 92.19 290 PRO A CA 1
ATOM 2339 C C . PRO A 1 290 ? -12.448 -13.288 3.346 1.00 92.19 290 PRO A C 1
ATOM 2341 O O . PRO A 1 290 ? -12.964 -12.367 2.704 1.00 92.19 290 PRO A O 1
ATOM 2344 N N . LYS A 1 291 ? -13.169 -14.204 4.004 1.00 93.50 291 LYS A N 1
ATOM 2345 C CA . LYS A 1 291 ? -14.636 -14.244 4.088 1.00 93.50 291 LYS A CA 1
ATOM 2346 C C . LYS A 1 291 ? -15.187 -13.715 5.413 1.00 93.50 291 LYS A C 1
ATOM 2348 O O . LYS A 1 291 ? -16.398 -13.556 5.520 1.00 93.50 291 LYS A O 1
ATOM 2353 N N . ILE A 1 292 ? -14.334 -13.490 6.415 1.00 95.94 292 ILE A N 1
ATOM 2354 C CA . ILE A 1 292 ? -14.769 -13.015 7.730 1.00 95.94 292 ILE A CA 1
ATOM 2355 C C . ILE A 1 292 ? -14.814 -11.489 7.707 1.00 95.94 292 ILE A C 1
ATOM 2357 O O . ILE A 1 292 ? -13.806 -10.834 7.452 1.00 95.94 292 ILE A O 1
ATOM 2361 N N . THR A 1 293 ? -15.977 -10.931 8.009 1.00 97.56 293 THR A N 1
ATOM 2362 C CA . THR A 1 293 ? -16.194 -9.500 8.236 1.00 97.56 293 THR A CA 1
ATOM 2363 C C . THR A 1 293 ? -16.561 -9.253 9.699 1.00 97.56 293 THR A C 1
ATOM 2365 O O . THR A 1 293 ? -16.857 -10.199 10.432 1.00 97.56 293 THR A O 1
ATOM 2368 N N . LEU A 1 294 ? -16.601 -7.991 10.129 1.00 97.00 294 LEU A N 1
ATOM 2369 C CA . LEU A 1 294 ? -17.005 -7.606 11.483 1.00 97.00 294 LEU A CA 1
ATOM 2370 C C . LEU A 1 294 ? -18.390 -8.171 11.831 1.00 97.00 294 LEU A C 1
ATOM 2372 O O . LEU A 1 294 ? -18.587 -8.745 12.899 1.00 97.00 294 LEU A O 1
ATOM 2376 N N . LYS A 1 295 ? -19.338 -8.096 10.890 1.00 95.06 295 LYS A N 1
ATOM 2377 C CA . LYS A 1 295 ? -20.674 -8.679 11.044 1.00 95.06 295 LYS A CA 1
ATOM 2378 C C . LYS A 1 295 ? -20.641 -10.196 11.242 1.00 95.06 295 LYS A C 1
ATOM 2380 O O . LYS A 1 295 ? -21.343 -10.687 12.115 1.00 95.06 295 LYS A O 1
ATOM 2385 N N . SER A 1 296 ? -19.870 -10.944 10.445 1.00 94.81 296 SER A N 1
ATOM 2386 C CA . SER A 1 296 ? -19.819 -12.410 10.577 1.00 94.81 296 SER A CA 1
ATOM 2387 C C . SER A 1 296 ? -19.008 -12.870 11.786 1.00 94.81 296 SER A C 1
ATOM 2389 O O . SER A 1 296 ? -19.294 -13.926 12.331 1.00 94.81 296 SER A O 1
ATOM 2391 N N . LEU A 1 297 ? -18.001 -12.092 12.199 1.00 94.44 297 LEU A N 1
ATOM 2392 C CA . LEU A 1 297 ? -17.231 -12.330 13.422 1.00 94.44 297 LEU A CA 1
ATOM 2393 C C . LEU A 1 297 ? -18.141 -12.303 14.654 1.00 94.44 297 LEU A C 1
ATOM 2395 O O . LEU A 1 297 ? -17.950 -13.072 15.591 1.00 94.44 297 LEU A O 1
ATOM 2399 N N . LEU A 1 298 ? -19.116 -11.393 14.632 1.00 91.31 298 LEU A N 1
ATOM 2400 C CA . LEU A 1 298 ? -20.040 -11.126 15.723 1.00 91.31 298 LEU A CA 1
ATOM 2401 C C . LEU A 1 298 ? -21.413 -11.779 15.524 1.00 91.31 298 LEU A C 1
ATOM 2403 O O . LEU A 1 298 ? -22.327 -11.447 16.278 1.00 91.31 298 LEU A O 1
ATOM 2407 N N . ALA A 1 299 ? -21.591 -12.662 14.537 1.00 85.19 299 ALA A N 1
ATOM 2408 C CA . ALA A 1 299 ? -22.829 -13.423 14.330 1.00 85.19 299 ALA A CA 1
ATOM 2409 C C . ALA A 1 299 ? -22.920 -14.572 15.338 1.00 85.19 299 ALA A C 1
ATOM 2411 O O . ALA A 1 299 ? -23.941 -14.616 16.065 1.00 85.19 299 ALA A O 1
#

Radius of gyration: 28.9 Å; Cα contacts (8 Å, |Δi|>4): 415; chains: 1; bounding box: 61×42×80 Å